Protein 3CRM (pdb70)

InterPro domains:
  IPR018022 IPP transferase [MF_00185] (7-314)
  IPR018022 IPP transferase [TIGR00174] (7-303)
  IPR027417 P-loop containing nucleoside triphosphate hydrolase [G3DSA:3.40.50.300] (6-318)
  IPR027417 P-loop containing nucleoside triphosphate hydrolase [SSF52540] (8-152)
  IPR039657 Dimethylallyltransferase [PTHR11088] (6-296)

B-factor: mean 34.77, std 8.48, range [19.34, 69.59]

Radius of gyration: 17.9 Å; Cα contacts (8 Å, |Δi|>4): 355; chains: 1; bounding box: 36×49×42 Å

Sequence (236 aa):
SLPPAIFLMGPTAAGKTDLAMALADALPCELISVDSALIYRGMDIGTAKPSRELLARYPHRLIDIRDPAESYSAAEFRADALAAMAKATARGRIPLLVGGTMLYYKALLEGLPYTVAQLAIAPEQRQVLHARIAQRFRQMLEQGFIAEVEALHARSDLHAGLPSIRAVGYRQVWDYLDGKLSYAEMTERGIIATRQLAKRQFTWLRSWSHLHWMDSLAGDNLPRALRYLKTVSILA

Structure (mmCIF, N/CA/C/O backbone):
data_3CRM
#
_entry.id   3CRM
#
_cell.length_a   76.083
_cell.length_b   76.083
_cell.length_c   58.302
_cell.angle_alpha   90.000
_cell.angle_beta   90.000
_cell.angle_gamma   90.000
#
_symmetry.space_group_name_H-M   'P 41'
#
loop_
_entity.id
_entity.type
_entity.pdbx_description
1 polymer 'tRNA delta(2)-isopentenylpyrophosphate transferase'
2 water water
#
loop_
_atom_site.group_PDB
_atom_site.id
_atom_site.type_symbol
_atom_site.label_atom_id
_atom_site.label_alt_id
_atom_site.label_comp_id
_atom_site.label_asym_id
_atom_site.label_entity_id
_atom_site.label_seq_id
_atom_site.pdbx_PDB_ins_code
_atom_site.Cartn_x
_atom_site.Cartn_y
_atom_site.Cartn_z
_atom_site.occupancy
_atom_site.B_iso_or_equiv
_atom_site.auth_seq_id
_atom_site.auth_comp_id
_atom_site.auth_asym_id
_atom_site.auth_atom_id
_atom_site.pdbx_PDB_model_num
ATOM 1 N N . SER A 1 3 ? 70.379 43.737 42.262 1.00 47.29 3 SER A N 1
ATOM 2 C CA . SER A 1 3 ? 69.088 43.306 41.648 1.00 48.00 3 SER A CA 1
ATOM 3 C C . SER A 1 3 ? 69.374 42.560 40.350 1.00 46.65 3 SER A C 1
ATOM 4 O O . SER A 1 3 ? 70.037 43.087 39.455 1.00 49.66 3 SER A O 1
ATOM 7 N N . LEU A 1 4 ? 68.882 41.330 40.253 1.00 43.13 4 LEU A N 1
ATOM 8 C CA . LEU A 1 4 ? 69.107 40.525 39.059 1.00 39.64 4 LEU A CA 1
ATOM 9 C C . LEU A 1 4 ? 67.977 40.701 38.056 1.00 36.26 4 LEU A C 1
ATOM 10 O O . LEU A 1 4 ? 66.803 40.719 38.426 1.00 35.54 4 LEU A O 1
ATOM 15 N N . PRO A 1 5 ? 68.321 40.846 36.767 1.00 33.66 5 PRO A N 1
ATOM 16 C CA . PRO A 1 5 ? 67.293 41.018 35.738 1.00 31.59 5 PRO A CA 1
ATOM 17 C C . PRO A 1 5 ? 66.358 39.804 35.676 1.00 29.87 5 PRO A C 1
ATOM 18 O O . PRO A 1 5 ? 66.743 38.690 36.048 1.00 27.25 5 PRO A O 1
ATOM 22 N N . PRO A 1 6 ? 65.115 40.011 35.208 1.00 28.98 6 PRO A N 1
ATOM 23 C CA . PRO A 1 6 ? 64.100 38.958 35.098 1.00 29.52 6 PRO A CA 1
ATOM 24 C C . PRO A 1 6 ? 64.295 37.934 33.982 1.00 28.66 6 PRO A C 1
ATOM 25 O O . PRO A 1 6 ? 64.915 38.210 32.958 1.00 29.18 6 PRO A O 1
ATOM 29 N N . ALA A 1 7 ? 63.742 36.750 34.205 1.00 28.31 7 ALA A N 1
ATOM 30 C CA . ALA A 1 7 ? 63.794 35.654 33.246 1.00 28.76 7 ALA A CA 1
ATOM 31 C C . ALA A 1 7 ? 62.662 34.690 33.586 1.00 29.44 7 ALA A C 1
ATOM 32 O O . ALA A 1 7 ? 62.307 34.524 34.753 1.00 31.07 7 ALA A O 1
ATOM 34 N N . ILE A 1 8 ? 62.090 34.065 32.565 1.00 28.85 8 ILE A N 1
ATOM 35 C CA . ILE A 1 8 ? 61.003 33.117 32.762 1.00 28.13 8 ILE A CA 1
ATOM 36 C C . ILE A 1 8 ? 61.351 31.778 32.116 1.00 29.78 8 ILE A C 1
ATOM 37 O O . ILE A 1 8 ? 61.855 31.744 30.995 1.00 28.17 8 ILE A O 1
ATOM 42 N N . PHE A 1 9 ? 61.105 30.688 32.842 1.00 29.06 9 PHE A N 1
ATOM 43 C CA . PHE A 1 9 ? 61.318 29.334 32.330 1.00 29.63 9 PHE A CA 1
ATOM 44 C C . PHE A 1 9 ? 59.908 28.781 32.142 1.00 29.58 9 PHE A C 1
ATOM 45 O O . PHE A 1 9 ? 59.089 28.865 33.057 1.00 28.70 9 PHE A O 1
ATOM 53 N N . LEU A 1 10 ? 59.617 28.237 30.965 1.00 28.55 10 LEU A N 1
ATOM 54 C CA . LEU A 1 10 ? 58.305 27.659 30.695 1.00 28.48 10 LEU A CA 1
ATOM 55 C C . LEU A 1 10 ? 58.571 26.239 30.209 1.00 30.01 10 LEU A C 1
ATOM 56 O O . LEU A 1 10 ? 58.832 26.015 29.025 1.00 28.89 10 LEU A O 1
ATOM 61 N N . MET A 1 11 ? 58.511 25.281 31.129 1.00 28.64 11 MET A N 1
ATOM 62 C CA . MET A 1 11 ? 58.777 23.893 30.785 1.00 30.24 11 MET A CA 1
ATOM 63 C C . MET A 1 11 ? 57.562 22.987 30.901 1.00 29.96 11 MET A C 1
ATOM 64 O O . MET A 1 11 ? 56.503 23.384 31.389 1.00 29.61 11 MET A O 1
ATOM 69 N N . GLY A 1 12 ? 57.730 21.757 30.443 1.00 29.72 12 GLY A N 1
ATOM 70 C CA . GLY A 1 12 ? 56.644 20.808 30.495 1.00 29.28 12 GLY A CA 1
ATOM 71 C C . GLY A 1 12 ? 56.916 19.651 29.565 1.00 28.68 12 GLY A C 1
ATOM 72 O O . GLY A 1 12 ? 57.828 19.711 28.734 1.00 27.63 12 GLY A O 1
ATOM 73 N N . PRO A 1 13 ? 56.139 1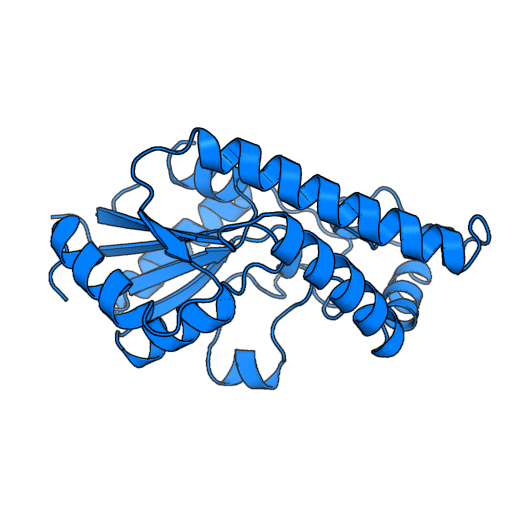8.572 29.682 1.00 28.62 13 PRO A N 1
ATOM 74 C CA . PRO A 1 13 ? 56.344 17.413 28.818 1.00 28.37 13 PRO A CA 1
ATOM 75 C C . PRO A 1 13 ? 55.931 17.693 27.382 1.00 28.80 13 PRO A C 1
ATOM 76 O O . PRO A 1 13 ? 55.237 18.677 27.096 1.00 26.59 13 PRO A O 1
ATOM 80 N N . THR A 1 14 ? 56.367 16.818 26.483 1.00 29.11 14 THR A N 1
ATOM 81 C CA . THR A 1 14 ? 56.044 16.952 25.073 1.00 29.91 14 THR A CA 1
ATOM 82 C C . THR A 1 14 ? 54.528 16.914 24.876 1.00 28.45 14 THR A C 1
ATOM 83 O O . THR A 1 14 ? 53.830 16.107 25.495 1.00 28.57 14 THR A O 1
A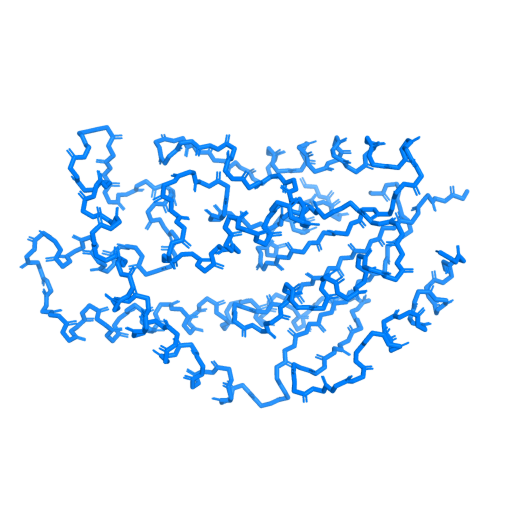TOM 87 N N . ALA A 1 15 ? 54.032 17.823 24.037 1.00 27.96 15 ALA A N 1
ATOM 88 C CA . ALA A 1 15 ? 52.611 17.936 23.705 1.00 28.07 15 ALA A CA 1
ATOM 89 C C . ALA A 1 15 ? 51.755 18.635 24.761 1.00 29.38 15 ALA A C 1
ATOM 90 O 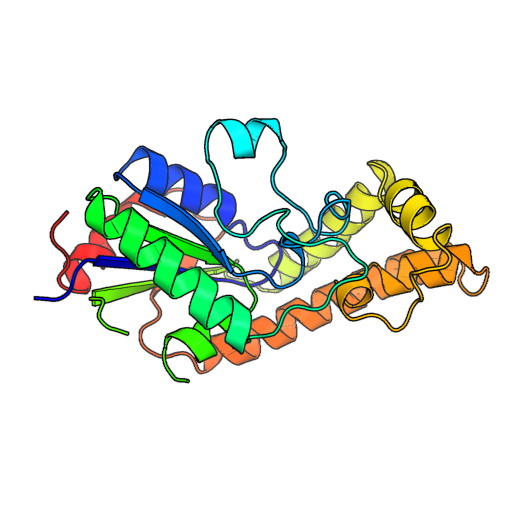O . ALA A 1 15 ? 50.532 18.670 24.641 1.00 28.48 15 ALA A O 1
ATOM 92 N N . ALA A 1 16 ? 52.390 19.214 25.777 1.00 28.66 16 ALA A N 1
ATOM 93 C CA . ALA A 1 16 ? 51.657 19.902 26.842 1.00 30.68 16 ALA A CA 1
ATOM 94 C C . ALA A 1 16 ? 51.041 21.244 26.424 1.00 31.75 16 ALA A C 1
ATOM 95 O O . ALA A 1 16 ? 50.189 21.786 27.133 1.00 31.41 16 ALA A O 1
ATOM 97 N N . GLY A 1 17 ? 51.478 21.784 25.290 1.00 29.45 17 GLY A N 1
ATOM 98 C CA . GLY A 1 17 ? 50.944 23.057 24.827 1.00 33.58 17 GLY A CA 1
ATOM 99 C C . GLY A 1 17 ? 51.714 24.260 25.352 1.00 33.51 17 GLY A C 1
ATOM 100 O O . GLY A 1 17 ? 51.131 25.305 25.642 1.00 34.71 17 GLY A O 1
ATOM 101 N N . LYS A 1 18 ? 53.029 24.112 25.469 1.00 34.22 18 LYS A N 1
ATOM 102 C CA . LYS A 1 18 ? 53.891 25.181 25.968 1.00 35.99 18 LYS A CA 1
ATOM 103 C C . LYS A 1 18 ? 53.940 26.417 25.068 1.00 36.51 18 LYS A C 1
ATOM 104 O O . LYS A 1 18 ? 53.938 27.547 25.555 1.00 34.23 18 LYS A O 1
ATOM 110 N N . THR A 1 19 ? 53.989 26.201 23.757 1.00 38.11 19 THR A N 1
ATOM 111 C CA . THR A 1 19 ? 54.071 27.305 22.803 1.00 38.73 19 THR A CA 1
ATOM 112 C C . THR A 1 19 ? 52.867 28.245 22.848 1.00 39.79 19 THR A C 1
ATOM 113 O O . THR A 1 19 ? 52.999 29.447 22.604 1.00 39.44 19 THR A O 1
ATOM 117 N N . ASP A 1 20 ? 51.696 27.702 23.163 1.00 39.28 20 ASP A N 1
ATOM 118 C CA . ASP A 1 20 ? 50.484 28.510 23.243 1.00 40.06 20 ASP A CA 1
ATOM 119 C C . ASP A 1 20 ? 50.582 29.524 24.380 1.00 37.97 20 ASP A C 1
ATOM 120 O O . ASP A 1 20 ? 50.218 30.688 24.218 1.00 36.28 20 ASP A O 1
ATOM 125 N N . LEU A 1 21 ? 51.076 29.082 25.531 1.00 35.41 21 LEU A N 1
ATOM 126 C CA . LEU A 1 21 ? 51.215 29.978 26.672 1.00 34.57 21 LEU A CA 1
ATOM 127 C C . LEU A 1 21 ? 52.355 30.966 26.437 1.00 32.37 21 LEU A C 1
ATOM 128 O O . LEU A 1 21 ? 52.296 32.113 26.878 1.00 31.39 21 LEU A O 1
ATOM 133 N N . ALA A 1 22 ? 53.391 30.514 25.738 1.00 32.29 22 ALA A N 1
ATOM 134 C CA . ALA A 1 22 ? 54.537 31.362 25.436 1.00 31.45 22 ALA A CA 1
ATOM 135 C C . ALA A 1 22 ? 54.087 32.552 24.581 1.00 32.02 22 ALA A C 1
ATOM 136 O O . ALA A 1 22 ? 54.519 33.687 24.788 1.00 29.95 22 ALA A O 1
ATOM 138 N N . MET A 1 23 ? 53.209 32.286 23.622 1.00 32.41 23 MET A N 1
ATOM 139 C CA . MET A 1 23 ? 52.703 33.340 22.753 1.00 34.66 23 MET A CA 1
ATOM 140 C C . MET A 1 23 ? 51.871 34.343 23.542 1.00 35.47 23 MET A C 1
ATOM 141 O O . MET A 1 23 ? 51.990 35.553 23.343 1.00 35.25 23 MET A O 1
ATOM 146 N N . ALA A 1 24 ? 51.033 33.837 24.442 1.00 35.79 24 ALA A N 1
ATOM 147 C CA . ALA A 1 24 ? 50.196 34.698 25.265 1.00 35.84 24 ALA A CA 1
ATOM 148 C C . ALA A 1 24 ? 51.083 35.618 26.100 1.00 36.16 24 ALA A C 1
ATOM 149 O O . ALA A 1 24 ? 50.812 36.817 26.231 1.00 35.98 24 ALA A O 1
ATOM 151 N N . LEU A 1 25 ? 52.147 35.054 26.666 1.00 34.37 25 LEU A N 1
ATOM 152 C CA . LEU A 1 25 ? 53.073 35.833 27.477 1.00 33.55 25 LEU A CA 1
ATOM 153 C C . LEU A 1 25 ? 53.798 36.875 26.624 1.00 33.45 25 LEU A C 1
ATOM 154 O O . LEU A 1 25 ? 53.961 38.024 27.037 1.00 33.02 25 LEU A O 1
ATOM 159 N N . ALA A 1 26 ? 54.212 36.471 25.427 1.00 33.65 26 ALA A N 1
ATOM 160 C CA . ALA A 1 26 ? 54.922 37.365 24.524 1.00 35.15 26 ALA A CA 1
ATOM 161 C C . ALA A 1 26 ? 54.053 38.547 24.097 1.00 36.72 26 ALA A C 1
ATOM 162 O O . ALA A 1 26 ? 54.568 39.627 23.814 1.00 36.99 26 ALA A O 1
ATOM 164 N N . ASP A 1 27 ? 52.741 38.341 24.047 1.00 38.51 27 ASP A N 1
ATOM 165 C CA . ASP A 1 27 ? 51.822 39.407 23.660 1.00 39.81 27 ASP A CA 1
ATOM 166 C C . ASP A 1 27 ? 51.479 40.302 24.848 1.00 39.83 27 ASP A C 1
ATOM 167 O O . ASP A 1 27 ? 50.956 41.402 24.670 1.00 40.18 27 ASP A O 1
ATOM 172 N N . ALA A 1 28 ? 51.777 39.834 26.057 1.00 38.14 28 ALA A N 1
ATOM 173 C CA . ALA A 1 28 ? 51.478 40.601 27.263 1.00 37.83 28 ALA A CA 1
ATOM 174 C C . ALA A 1 28 ? 52.689 41.357 27.810 1.00 38.16 28 ALA A C 1
ATOM 175 O O . ALA A 1 28 ? 52.545 42.425 28.405 1.00 36.39 28 ALA A O 1
ATOM 177 N N . LEU A 1 29 ? 53.879 40.800 27.610 1.00 37.18 29 LEU A N 1
ATOM 178 C CA . LEU A 1 29 ? 55.112 41.418 28.088 1.00 37.05 29 LEU A CA 1
ATOM 179 C C . LEU A 1 29 ? 56.175 41.392 26.996 1.00 36.14 29 LEU A C 1
ATOM 180 O O . LEU A 1 29 ? 56.117 40.569 26.080 1.00 34.74 29 LEU A O 1
ATOM 185 N N . PRO A 1 30 ? 57.155 42.306 27.070 1.00 35.01 30 PRO A N 1
ATOM 186 C CA . PRO A 1 30 ? 58.214 42.332 26.056 1.00 34.36 30 PRO A CA 1
ATOM 187 C C . PRO A 1 30 ? 59.141 41.151 26.318 1.00 34.13 30 PRO A C 1
ATOM 188 O O . PRO A 1 30 ? 60.021 41.220 27.172 1.00 32.99 30 PRO A O 1
ATOM 192 N N . CYS A 1 31 ? 58.931 40.066 25.584 1.00 33.69 31 CYS A N 1
ATOM 193 C CA . CYS A 1 31 ? 59.734 38.867 25.769 1.00 35.13 31 CYS A CA 1
ATOM 194 C C . CYS A 1 31 ? 60.635 38.525 24.598 1.00 33.46 31 CYS A C 1
ATOM 195 O O . CYS A 1 31 ? 60.491 39.051 23.496 1.00 34.35 31 CYS A O 1
ATOM 198 N N . GLU A 1 32 ? 61.578 37.635 24.871 1.00 32.54 32 GLU A N 1
ATOM 199 C CA . GLU A 1 32 ? 62.511 37.142 23.876 1.00 32.46 32 GLU A CA 1
ATOM 200 C C . GLU A 1 32 ? 62.417 35.633 24.030 1.00 30.69 32 GLU A C 1
ATOM 201 O O . GLU A 1 32 ? 62.938 35.081 24.995 1.00 28.76 32 GLU A O 1
ATOM 207 N N . LEU A 1 33 ? 61.740 34.979 23.091 1.00 28.93 33 LEU A N 1
ATOM 208 C CA . LEU A 1 33 ? 61.560 33.534 23.131 1.00 29.08 33 LEU A CA 1
ATOM 209 C C . LEU A 1 33 ? 62.850 32.791 22.822 1.00 28.08 33 LEU A C 1
ATOM 210 O O . LEU A 1 33 ? 63.503 33.046 21.805 1.00 25.95 33 LEU A O 1
ATOM 215 N N . ILE A 1 34 ? 63.210 31.876 23.717 1.00 27.17 34 ILE A N 1
ATOM 216 C CA . ILE A 1 34 ? 64.413 31.069 23.573 1.00 25.92 34 ILE A CA 1
ATOM 217 C C . ILE A 1 34 ? 64.012 29.607 23.726 1.00 26.59 34 ILE A C 1
ATOM 218 O O . ILE A 1 34 ? 63.468 29.205 24.759 1.00 23.81 34 ILE A O 1
ATOM 223 N N . SER A 1 35 ? 64.273 28.813 22.693 1.00 25.94 35 SER A N 1
ATOM 224 C CA . SER A 1 35 ? 63.915 27.401 22.726 1.00 25.05 35 SER A CA 1
ATOM 225 C C . SER A 1 35 ? 64.925 26.571 23.508 1.00 25.58 35 SER A C 1
ATOM 226 O O . SER A 1 35 ? 66.130 26.744 23.362 1.00 27.59 35 SER A O 1
ATOM 229 N N . VAL A 1 36 ? 64.411 25.682 24.353 1.00 24.85 36 VAL A N 1
ATOM 230 C CA . VAL A 1 36 ? 65.235 24.786 25.159 1.00 25.72 36 VAL A CA 1
ATOM 231 C C . VAL A 1 36 ? 64.798 23.389 24.717 1.00 27.52 36 VAL A C 1
ATOM 232 O O . VAL A 1 36 ? 64.017 22.726 25.398 1.00 27.83 36 VAL A O 1
ATOM 236 N N . ASP A 1 37 ? 65.296 22.961 23.557 1.00 27.78 37 ASP A N 1
ATOM 237 C CA . ASP A 1 37 ? 64.927 21.668 22.987 1.00 26.89 37 ASP A CA 1
ATOM 238 C C . ASP A 1 37 ? 66.073 21.107 22.146 1.00 27.77 37 ASP A C 1
ATOM 239 O O . ASP A 1 37 ? 66.502 21.736 21.181 1.00 24.60 37 ASP A O 1
ATOM 244 N N . SER A 1 38 ? 66.552 19.920 22.510 1.00 27.68 38 SER A N 1
ATOM 245 C CA . SER A 1 38 ? 67.663 19.276 21.804 1.00 27.91 38 SER A CA 1
ATOM 246 C C . SER A 1 38 ? 67.324 18.821 20.385 1.00 29.09 38 SER A C 1
ATOM 247 O O . SER A 1 38 ? 68.217 18.453 19.618 1.00 32.43 38 SER A O 1
ATOM 250 N N . ALA A 1 39 ? 66.042 18.842 20.037 1.00 26.97 39 ALA A N 1
ATOM 251 C CA . ALA A 1 39 ? 65.601 18.417 18.707 1.00 27.66 39 ALA A CA 1
ATOM 252 C C . ALA A 1 39 ? 65.279 19.582 17.764 1.00 27.27 39 ALA A C 1
ATOM 253 O O . ALA A 1 39 ? 65.581 19.525 16.571 1.00 24.62 39 ALA A O 1
ATOM 255 N N . LEU A 1 40 ? 64.658 20.631 18.297 1.00 24.49 40 LEU A N 1
ATOM 256 C CA . LEU A 1 40 ? 64.291 21.797 17.489 1.00 23.60 40 LEU A CA 1
ATOM 257 C C . LEU A 1 40 ? 65.477 22.569 16.912 1.00 22.76 40 LEU A C 1
ATOM 258 O O . LEU A 1 40 ? 65.304 23.397 16.015 1.00 22.52 40 LEU A O 1
ATOM 263 N N . ILE A 1 41 ? 66.677 22.313 17.424 1.00 24.12 41 ILE A N 1
ATOM 264 C CA . ILE A 1 41 ? 67.863 22.997 16.912 1.00 25.93 41 ILE A CA 1
ATOM 265 C C . ILE A 1 41 ? 68.177 22.580 15.476 1.00 24.99 41 ILE A C 1
ATOM 266 O O . ILE A 1 41 ? 68.839 23.317 14.746 1.00 24.85 41 ILE A O 1
ATOM 271 N N . TYR A 1 42 ? 67.684 21.410 15.071 1.00 25.56 42 TYR A N 1
ATOM 272 C CA . TYR A 1 42 ? 67.975 20.872 13.741 1.00 25.38 42 TYR A CA 1
ATOM 273 C C . TYR A 1 42 ? 67.123 21.297 12.556 1.00 26.10 42 TYR A C 1
ATOM 274 O O . TYR A 1 42 ? 65.907 21.111 12.544 1.00 24.73 42 TYR A O 1
ATOM 283 N N . ARG A 1 43 ? 67.786 21.842 11.544 1.00 25.92 43 ARG A N 1
ATOM 284 C CA . ARG A 1 43 ? 67.110 22.253 10.323 1.00 27.32 43 ARG A CA 1
ATOM 285 C C . ARG A 1 43 ? 66.710 20.965 9.605 1.00 27.55 43 ARG A C 1
ATOM 286 O O . ARG A 1 43 ? 67.404 19.951 9.709 1.00 26.55 43 ARG A O 1
ATOM 294 N N . GLY A 1 44 ? 65.588 21.000 8.892 1.00 27.07 44 GLY A N 1
ATOM 295 C CA . GLY A 1 44 ? 65.122 19.820 8.184 1.00 28.66 44 GLY A CA 1
ATOM 296 C C . GLY A 1 44 ? 64.350 18.829 9.047 1.00 29.89 44 GLY A C 1
ATOM 297 O O . GLY A 1 44 ? 63.901 17.794 8.557 1.00 30.10 44 GLY A O 1
ATOM 298 N N . MET A 1 45 ? 64.209 19.126 10.335 1.00 27.85 45 MET A N 1
ATOM 299 C CA . MET A 1 45 ? 63.471 18.246 11.240 1.00 26.36 45 MET A CA 1
ATOM 300 C C . MET A 1 45 ? 62.400 19.120 11.872 1.00 26.46 45 MET A C 1
ATOM 301 O O . MET A 1 45 ? 62.563 19.629 12.987 1.00 27.45 45 MET A O 1
ATOM 306 N N . ASP A 1 46 ? 61.298 19.286 11.144 1.00 26.46 46 ASP A N 1
ATOM 307 C CA . ASP A 1 46 ? 60.209 20.160 11.582 1.00 27.29 46 ASP A CA 1
ATOM 308 C C . ASP A 1 46 ? 58.890 19.471 11.943 1.00 26.56 46 ASP A C 1
ATOM 309 O O . ASP A 1 46 ? 58.249 19.825 12.939 1.00 26.19 46 ASP A O 1
ATOM 314 N N . ILE A 1 47 ? 58.476 18.518 11.115 1.00 25.18 47 ILE A N 1
ATOM 315 C CA . ILE A 1 47 ? 57.221 17.798 11.322 1.00 24.61 47 ILE A CA 1
ATOM 316 C C . ILE A 1 47 ? 57.289 16.814 12.494 1.00 25.61 47 ILE A C 1
ATOM 317 O O . ILE A 1 47 ? 56.458 16.857 13.402 1.00 24.42 47 ILE A O 1
ATOM 322 N N . GLY A 1 48 ? 58.285 15.935 12.465 1.00 23.94 48 GLY A N 1
ATOM 323 C CA . GLY A 1 48 ? 58.433 14.948 13.524 1.00 25.40 48 GLY A CA 1
ATOM 324 C C . GLY A 1 48 ? 58.795 15.508 14.890 1.00 24.26 48 GLY A C 1
ATOM 325 O O . GLY A 1 48 ? 58.671 14.815 15.901 1.00 23.46 48 GLY A O 1
ATOM 326 N N . THR A 1 49 ? 59.247 16.754 14.927 1.00 24.13 49 THR A N 1
ATOM 327 C CA . THR A 1 49 ? 59.626 17.401 16.180 1.00 25.01 49 THR A CA 1
ATOM 328 C C . THR A 1 49 ? 58.552 18.361 16.684 1.00 25.85 49 THR A C 1
ATOM 329 O O . THR A 1 49 ? 58.738 19.019 17.707 1.00 25.77 49 THR A O 1
ATOM 333 N N . ALA A 1 50 ? 57.440 18.450 15.960 1.00 25.46 50 ALA A N 1
ATOM 334 C CA . ALA A 1 50 ? 56.352 19.361 16.324 1.00 27.53 50 ALA A CA 1
ATOM 335 C C . ALA A 1 50 ? 56.863 20.802 16.413 1.00 28.41 50 ALA A C 1
ATOM 336 O O . ALA A 1 50 ? 56.439 21.580 17.270 1.00 27.60 50 ALA A O 1
ATOM 338 N N . LYS A 1 51 ? 57.778 21.156 15.517 1.00 27.07 51 LYS A N 1
ATOM 339 C CA . LYS A 1 51 ? 58.338 22.500 15.498 1.00 26.92 51 LYS A CA 1
ATOM 340 C C . LYS A 1 51 ? 57.261 23.514 15.111 1.00 28.10 51 LYS A C 1
ATOM 341 O O . LYS A 1 51 ? 56.421 23.241 14.258 1.00 27.23 51 LYS A O 1
ATOM 347 N N . PRO A 1 52 ? 57.252 24.686 15.759 1.00 29.08 52 PRO A N 1
ATOM 348 C CA . PRO A 1 52 ? 56.237 25.684 15.408 1.00 31.38 52 PRO A CA 1
ATOM 349 C C . PRO A 1 52 ? 56.321 25.993 13.915 1.00 32.13 52 PRO A C 1
ATOM 350 O O . PRO A 1 52 ? 57.406 25.952 13.329 1.00 31.92 52 PRO A O 1
ATOM 354 N N . SER A 1 53 ? 55.183 26.297 13.301 1.00 32.42 53 SER A N 1
ATOM 355 C CA . SER A 1 53 ? 55.156 26.596 11.874 1.00 35.15 53 SER A CA 1
ATOM 356 C C . SER A 1 53 ? 56.017 27.805 11.534 1.00 34.99 53 SER A C 1
ATOM 357 O O . SER A 1 53 ? 56.297 28.645 12.388 1.00 33.47 53 SER A O 1
ATOM 360 N N . ARG A 1 54 ? 56.429 27.884 10.275 1.00 37.29 54 ARG A N 1
ATOM 361 C CA . ARG A 1 54 ? 57.251 28.987 9.804 1.00 39.82 54 ARG A CA 1
ATOM 362 C C . ARG A 1 54 ? 56.497 30.313 9.959 1.00 39.51 54 ARG A C 1
ATOM 363 O O . ARG A 1 54 ? 57.096 31.348 10.243 1.00 37.08 54 ARG A O 1
ATOM 371 N N . GLU A 1 55 ? 55.179 30.277 9.784 1.00 41.15 55 GLU A N 1
ATOM 372 C CA . GLU A 1 55 ? 54.365 31.482 9.929 1.00 44.11 55 GLU A CA 1
ATOM 373 C C . GLU A 1 55 ? 54.342 31.920 11.391 1.00 43.12 55 GLU A C 1
ATOM 374 O O . GLU A 1 55 ? 54.393 33.111 11.699 1.00 42.22 55 GLU A O 1
ATOM 380 N N . LEU A 1 56 ? 54.272 30.945 12.289 1.00 41.04 56 LEU A N 1
ATOM 381 C CA . LEU A 1 56 ? 54.241 31.229 13.716 1.00 40.54 56 LEU A CA 1
ATOM 382 C C . LEU A 1 56 ? 55.592 31.787 14.160 1.00 39.23 56 LEU A C 1
ATOM 383 O O . LEU A 1 56 ? 55.655 32.761 14.912 1.00 38.83 56 LEU A O 1
ATOM 388 N N . LEU A 1 57 ? 56.672 31.170 13.687 1.00 37.68 57 LEU A N 1
ATOM 389 C CA . LEU A 1 57 ? 58.015 31.618 14.041 1.00 37.49 57 LEU A CA 1
ATOM 390 C C . LEU A 1 57 ? 58.279 33.037 13.545 1.00 38.40 57 LEU A C 1
ATOM 391 O O . LEU A 1 57 ? 59.051 33.781 14.149 1.00 36.77 57 LEU A O 1
ATOM 396 N N . ALA A 1 58 ? 57.633 33.402 12.444 1.00 39.05 58 ALA A N 1
ATOM 397 C CA . ALA A 1 58 ? 57.788 34.735 11.870 1.00 41.38 58 ALA A CA 1
ATOM 398 C C . ALA A 1 58 ? 57.245 35.802 12.818 1.00 41.32 58 ALA A C 1
ATOM 399 O O . ALA A 1 58 ? 57.853 36.857 12.989 1.00 42.80 58 ALA A O 1
ATOM 401 N N . ARG A 1 59 ? 56.100 35.524 13.435 1.00 41.43 59 ARG A N 1
ATOM 402 C CA . ARG A 1 59 ? 55.487 36.470 14.361 1.00 41.51 59 ARG A CA 1
ATOM 403 C C . ARG A 1 59 ? 55.973 36.311 15.804 1.00 41.05 59 ARG A C 1
ATOM 404 O O . ARG A 1 59 ? 55.853 37.234 16.610 1.00 40.31 59 ARG A O 1
ATOM 412 N N . TYR A 1 60 ? 56.517 35.138 16.123 1.00 38.43 60 TYR A N 1
ATOM 413 C CA . TYR A 1 60 ? 57.043 34.849 17.455 1.00 37.09 60 TYR A CA 1
ATOM 414 C C . TYR A 1 60 ? 58.407 34.173 17.292 1.00 35.78 60 TYR A C 1
ATOM 415 O O . TYR A 1 60 ? 58.529 32.953 17.435 1.00 35.40 60 TYR A O 1
ATOM 424 N N . PRO A 1 61 ? 59.449 34.960 16.980 1.00 35.11 61 PRO A N 1
ATOM 425 C CA . PRO A 1 61 ? 60.808 34.445 16.790 1.00 34.91 61 PRO A CA 1
ATOM 426 C C . PRO A 1 61 ? 61.339 33.701 18.010 1.00 33.70 61 PRO A C 1
ATOM 427 O O . PRO A 1 61 ? 61.195 34.160 19.142 1.00 33.16 61 PRO A O 1
ATOM 431 N N . HIS A 1 62 ? 61.947 32.545 17.763 1.00 32.28 62 HIS A N 1
ATOM 432 C CA . HIS A 1 62 ? 62.521 31.719 18.821 1.00 32.06 62 HIS A CA 1
ATOM 433 C C . HIS A 1 62 ? 64.020 31.582 18.608 1.00 32.13 62 HIS A C 1
ATOM 434 O O . HIS A 1 62 ? 64.462 31.203 17.524 1.00 33.46 62 HIS A O 1
ATOM 441 N N . ARG A 1 63 ? 64.806 31.886 19.633 1.00 29.15 63 ARG A N 1
ATOM 442 C CA . ARG A 1 63 ? 66.245 31.710 19.521 1.00 28.29 63 ARG A CA 1
ATOM 443 C C . ARG A 1 63 ? 66.530 30.212 19.684 1.00 27.18 63 ARG A C 1
ATOM 444 O O . ARG A 1 63 ? 65.777 29.498 20.350 1.00 26.02 63 ARG A O 1
ATOM 452 N N . LEU A 1 64 ? 67.612 29.751 19.063 1.00 26.24 64 LEU A N 1
ATOM 453 C CA . LEU A 1 64 ? 68.054 28.358 19.139 1.00 27.47 64 LEU A CA 1
ATOM 454 C C . LEU A 1 64 ? 67.202 27.316 18.415 1.00 28.10 64 LEU A C 1
ATOM 455 O O . LEU A 1 64 ? 67.148 26.153 18.817 1.00 26.61 64 LEU A O 1
ATOM 460 N N . ILE A 1 65 ? 66.523 27.739 17.357 1.00 27.20 65 ILE A N 1
ATOM 461 C CA . ILE A 1 65 ? 65.753 26.816 16.539 1.00 26.19 65 ILE A CA 1
ATOM 462 C C . ILE A 1 65 ? 66.373 26.931 15.149 1.00 28.00 65 ILE A C 1
ATOM 463 O O . ILE A 1 65 ? 66.685 28.037 14.697 1.00 26.15 65 ILE A O 1
ATOM 468 N N . ASP A 1 66 ? 66.570 25.789 14.493 1.00 2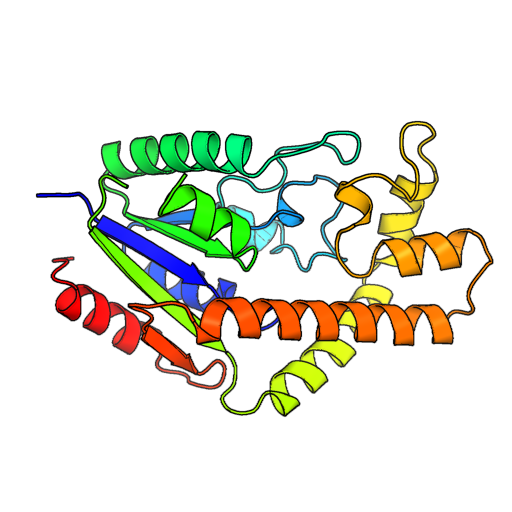6.93 66 ASP A N 1
ATOM 469 C CA . ASP A 1 66 ? 67.164 25.739 13.154 1.00 28.36 66 ASP A CA 1
ATOM 470 C C . ASP A 1 66 ? 68.580 26.316 13.121 1.00 29.03 66 ASP A C 1
ATOM 471 O O . ASP A 1 66 ? 68.940 27.040 12.190 1.00 29.49 66 ASP A O 1
ATOM 476 N N . ILE A 1 67 ? 69.386 25.986 14.125 1.00 26.05 67 ILE A N 1
ATOM 477 C CA . ILE A 1 67 ? 70.751 26.495 14.203 1.00 27.34 67 ILE A CA 1
ATOM 478 C C . ILE A 1 67 ? 71.828 25.459 13.876 1.00 26.63 67 ILE A C 1
ATOM 479 O O . ILE A 1 67 ? 73.016 25.781 13.851 1.00 26.17 67 ILE A O 1
ATOM 484 N N . ARG A 1 68 ? 71.414 24.222 13.620 1.00 25.29 68 ARG A N 1
ATOM 485 C CA . ARG A 1 68 ? 72.360 23.151 13.321 1.00 25.92 68 ARG A CA 1
ATOM 486 C C . ARG A 1 68 ? 71.848 22.245 12.216 1.00 25.57 68 ARG A C 1
ATOM 487 O O . ARG A 1 68 ? 70.642 22.119 12.014 1.00 22.02 68 ARG A O 1
ATOM 495 N N . ASP A 1 69 ? 72.776 21.623 11.495 1.00 26.47 69 ASP A N 1
ATOM 496 C CA . ASP A 1 69 ? 72.419 20.675 10.444 1.00 27.31 69 ASP A CA 1
ATOM 497 C C . ASP A 1 69 ? 72.353 19.330 11.168 1.00 24.72 69 ASP A C 1
ATOM 498 O O . ASP A 1 69 ? 73.073 19.116 12.150 1.00 26.39 69 ASP A O 1
ATOM 503 N N . PRO A 1 70 ? 71.503 18.402 10.699 1.00 24.44 70 PRO A N 1
ATOM 504 C CA . PRO A 1 70 ? 71.395 17.092 11.356 1.00 25.31 70 PRO A CA 1
ATOM 505 C C . PRO A 1 70 ? 72.694 16.293 11.475 1.00 26.89 70 PRO A C 1
ATOM 506 O O . PRO A 1 70 ? 72.760 15.336 12.243 1.00 25.62 70 PRO A O 1
ATOM 510 N N . ALA A 1 71 ? 73.721 16.670 10.715 1.00 28.07 71 ALA A N 1
ATOM 511 C CA . ALA A 1 71 ? 74.996 15.954 10.788 1.00 30.03 71 ALA A CA 1
ATOM 512 C C . ALA A 1 71 ? 75.857 16.478 11.930 1.00 33.01 71 ALA A C 1
ATOM 513 O O . ALA A 1 71 ? 76.927 15.939 12.200 1.00 33.61 71 ALA A O 1
ATOM 515 N N . GLU A 1 72 ? 75.387 17.526 12.600 1.00 33.46 72 GLU A N 1
ATOM 516 C CA . GLU A 1 72 ? 76.133 18.127 13.702 1.00 36.06 72 GLU A CA 1
ATOM 517 C C . GLU A 1 72 ? 75.611 17.716 15.070 1.00 37.47 72 GLU A C 1
ATOM 518 O O . GLU A 1 72 ? 74.461 17.311 15.213 1.00 39.23 72 GLU A O 1
ATOM 524 N N . SER A 1 73 ? 76.471 17.822 16.076 1.00 37.77 73 SER A N 1
ATOM 525 C CA . SER A 1 73 ? 76.088 17.483 17.436 1.00 40.34 73 SER A CA 1
ATOM 526 C C . SER A 1 73 ? 75.910 18.785 18.223 1.00 38.41 73 SER A C 1
ATOM 527 O O . SER A 1 73 ? 76.382 19.835 17.795 1.00 38.92 73 SER A O 1
ATOM 530 N N . TYR A 1 74 ? 75.234 18.710 19.366 1.00 37.97 74 TYR A N 1
ATOM 531 C CA . TYR A 1 74 ? 74.992 19.886 20.198 1.00 38.50 74 TYR A CA 1
ATOM 532 C C . TYR A 1 74 ? 74.954 19.457 21.662 1.00 38.88 74 TYR A C 1
ATOM 533 O O . TYR A 1 74 ? 74.048 18.737 22.078 1.00 42.36 74 TYR A O 1
ATOM 542 N N . SER A 1 75 ? 75.925 19.909 22.445 1.00 39.26 75 SER A N 1
ATOM 543 C CA . SER A 1 75 ? 75.992 19.536 23.855 1.00 37.57 75 SER A CA 1
ATOM 544 C C . SER A 1 75 ? 75.237 20.479 24.777 1.00 37.51 75 SER A C 1
ATOM 545 O O . SER A 1 75 ? 74.895 21.600 24.396 1.00 36.05 75 SER A O 1
ATOM 548 N N . ALA A 1 76 ? 74.982 20.010 25.996 1.00 35.65 76 ALA A N 1
ATOM 549 C CA . ALA A 1 76 ? 74.302 20.813 27.001 1.00 34.85 76 ALA A CA 1
ATOM 550 C C . ALA A 1 76 ? 75.224 21.985 27.343 1.00 35.92 76 ALA A C 1
ATOM 551 O O . ALA A 1 76 ? 74.768 23.049 27.775 1.00 34.38 76 ALA A O 1
ATOM 553 N N . ALA A 1 77 ? 76.526 21.780 27.146 1.00 33.13 77 ALA A N 1
ATOM 554 C CA . ALA A 1 77 ? 77.509 22.825 27.414 1.00 33.97 77 ALA A CA 1
ATOM 555 C C . ALA A 1 77 ? 77.365 23.921 26.362 1.00 33.53 77 ALA A C 1
ATOM 556 O O . ALA A 1 77 ? 77.479 25.109 26.669 1.00 31.81 77 ALA A O 1
ATOM 558 N N . GLU A 1 78 ? 77.109 23.519 25.118 1.00 33.54 78 GLU A N 1
ATOM 559 C CA . GLU A 1 78 ? 76.937 24.482 24.035 1.00 33.33 78 GLU A CA 1
ATOM 560 C C . GLU A 1 78 ? 75.626 25.234 24.225 1.00 31.45 78 GLU A C 1
ATOM 561 O O . GLU A 1 78 ? 75.558 26.434 23.983 1.00 29.54 78 GLU A O 1
ATOM 567 N N . PHE A 1 79 ? 74.581 24.520 24.638 1.00 30.06 79 PHE A N 1
ATOM 568 C CA . PHE A 1 79 ? 73.291 25.161 24.873 1.00 29.62 79 PHE A CA 1
ATOM 569 C C . PHE A 1 79 ? 73.482 26.220 25.948 1.00 29.96 79 PHE A C 1
ATOM 570 O O . PHE A 1 79 ? 73.017 27.350 25.820 1.00 27.84 79 PHE A O 1
ATOM 578 N N . ARG A 1 80 ? 74.153 25.817 27.020 1.00 29.37 80 ARG A N 1
ATOM 579 C CA . ARG A 1 80 ? 74.438 26.690 28.151 1.00 32.20 80 ARG A CA 1
ATOM 580 C C . ARG A 1 80 ? 75.045 28.008 27.679 1.00 31.56 80 ARG A C 1
ATOM 581 O O . ARG A 1 80 ? 74.575 29.091 28.043 1.00 31.35 80 ARG A O 1
ATOM 589 N N . ALA A 1 81 ? 76.090 27.913 26.863 1.00 30.15 81 ALA A N 1
ATOM 590 C CA . ALA A 1 81 ? 76.760 29.096 26.348 1.00 32.14 81 ALA A CA 1
ATOM 591 C C . ALA A 1 81 ? 75.837 29.904 25.445 1.00 30.44 81 ALA A C 1
ATOM 592 O O . ALA A 1 81 ? 75.733 31.122 25.585 1.00 32.05 81 ALA A O 1
ATOM 594 N N . ASP A 1 82 ? 75.169 29.222 24.520 1.00 30.96 82 ASP A N 1
ATOM 595 C CA . ASP A 1 82 ? 74.261 29.878 23.586 1.00 31.11 82 ASP A CA 1
ATOM 596 C C . ASP A 1 82 ? 73.095 30.550 24.296 1.00 29.41 82 ASP A C 1
ATOM 597 O O . ASP A 1 82 ? 72.677 31.648 23.923 1.00 29.53 82 ASP A O 1
ATOM 602 N N . ALA A 1 83 ? 72.564 29.884 25.314 1.00 27.54 83 ALA A N 1
ATOM 603 C CA . ALA A 1 83 ? 71.438 30.430 26.060 1.00 28.03 83 ALA A CA 1
ATOM 604 C C . ALA A 1 83 ? 71.846 31.669 26.860 1.00 27.34 83 ALA A C 1
ATOM 605 O O . ALA A 1 83 ? 71.130 32.671 26.871 1.00 27.92 83 ALA A O 1
ATOM 607 N N . LEU A 1 84 ? 72.991 31.606 27.530 1.00 29.09 84 LEU A N 1
ATOM 608 C CA . LEU A 1 84 ? 73.449 32.746 28.317 1.00 29.99 84 LEU A CA 1
ATOM 609 C C . LEU A 1 84 ? 73.661 33.968 27.435 1.00 30.23 84 LEU A C 1
ATOM 610 O O . LEU A 1 84 ? 73.340 35.091 27.829 1.00 30.39 84 LEU A O 1
ATOM 615 N N . ALA A 1 85 ? 74.194 33.743 26.238 1.00 30.45 85 ALA A N 1
ATOM 616 C CA . ALA A 1 85 ? 74.443 34.826 25.301 1.00 31.21 85 ALA A CA 1
ATOM 617 C C . ALA A 1 85 ? 73.121 35.413 24.818 1.00 29.71 85 ALA A C 1
ATOM 618 O O . ALA A 1 85 ? 72.984 36.630 24.704 1.00 29.56 85 ALA A O 1
ATOM 620 N N . ALA A 1 86 ? 72.152 34.545 24.540 1.00 29.18 86 ALA A N 1
ATOM 621 C CA . ALA A 1 86 ? 70.842 34.982 24.073 1.00 29.26 86 ALA A CA 1
ATOM 622 C C . ALA A 1 86 ? 70.121 35.753 25.171 1.00 28.70 86 ALA A C 1
ATOM 623 O O . ALA A 1 86 ? 69.451 36.750 24.904 1.00 28.72 86 ALA A O 1
ATOM 625 N N . MET A 1 87 ? 70.253 35.283 26.404 1.00 29.11 87 MET A N 1
ATOM 626 C CA . MET A 1 87 ? 69.615 35.945 27.535 1.00 30.90 87 MET A CA 1
ATOM 627 C C . MET A 1 87 ? 70.218 37.332 27.784 1.00 31.51 87 MET A C 1
ATOM 628 O O . MET A 1 87 ? 69.495 38.283 28.087 1.00 28.90 87 MET A O 1
ATOM 633 N N . ALA A 1 88 ? 71.538 37.446 27.646 1.00 31.19 88 ALA A N 1
ATOM 634 C CA . ALA A 1 88 ? 72.215 38.726 27.857 1.00 31.71 88 ALA A CA 1
ATOM 635 C C . ALA A 1 88 ? 71.814 39.736 26.781 1.00 33.89 88 ALA A C 1
ATOM 636 O O . ALA A 1 88 ? 71.562 40.911 27.070 1.00 32.24 88 ALA A O 1
ATOM 638 N N . LYS A 1 89 ? 71.752 39.268 25.540 1.00 33.56 89 LYS A N 1
ATOM 639 C CA . LYS A 1 89 ? 71.379 40.116 24.418 1.00 36.11 89 LYS A CA 1
ATOM 640 C C . LYS A 1 89 ? 69.952 40.631 24.594 1.00 35.84 89 LYS A C 1
ATOM 641 O O . LYS A 1 89 ? 69.672 41.804 24.343 1.00 36.37 89 LYS A O 1
ATOM 647 N N . ALA A 1 90 ? 69.057 39.750 25.031 1.00 34.58 90 ALA A N 1
ATOM 648 C CA . ALA A 1 90 ? 67.659 40.113 25.245 1.00 32.28 90 ALA A CA 1
ATOM 649 C C . ALA A 1 90 ? 67.543 41.099 26.404 1.00 30.71 90 ALA A C 1
ATOM 650 O O . ALA A 1 90 ? 66.827 42.101 26.315 1.00 30.91 90 ALA A O 1
ATOM 652 N N . THR A 1 91 ? 68.248 40.804 27.489 1.00 29.52 91 THR A N 1
ATOM 653 C CA . THR A 1 91 ? 68.243 41.657 28.671 1.00 30.91 91 THR A CA 1
ATOM 654 C C . THR A 1 91 ? 68.758 43.058 28.346 1.00 30.93 91 THR A C 1
ATOM 655 O O . THR A 1 91 ? 68.199 44.053 28.806 1.00 31.21 91 THR A O 1
ATOM 659 N N . ALA A 1 92 ? 69.820 43.132 27.549 1.00 31.48 92 ALA A N 1
ATOM 660 C CA . ALA A 1 92 ? 70.397 44.417 27.169 1.00 32.57 92 ALA A CA 1
ATOM 661 C C . ALA A 1 92 ? 69.369 45.274 26.437 1.00 32.75 92 ALA A C 1
ATOM 662 O O . ALA A 1 92 ? 69.455 46.505 26.435 1.00 31.93 92 ALA A O 1
ATOM 664 N N . ARG A 1 93 ? 68.394 44.618 25.818 1.00 32.93 93 ARG A N 1
ATOM 665 C CA . ARG A 1 93 ? 67.356 45.322 25.081 1.00 34.19 93 ARG A CA 1
ATOM 666 C C . ARG A 1 93 ? 66.069 45.478 25.891 1.00 3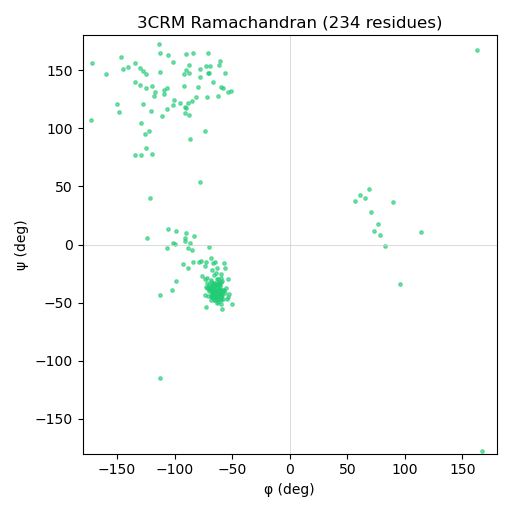2.08 93 ARG A C 1
ATOM 667 O O . ARG A 1 93 ? 65.035 45.858 25.352 1.00 31.92 93 ARG A O 1
ATOM 675 N N . GLY A 1 94 ? 66.139 45.182 27.183 1.00 31.85 94 GLY A N 1
ATOM 676 C CA . GLY A 1 94 ? 64.970 45.314 28.039 1.00 30.03 94 GLY A CA 1
ATOM 677 C C . GLY A 1 94 ? 63.901 44.254 27.836 1.00 29.67 94 GLY A C 1
ATOM 678 O O . GLY A 1 94 ? 62.782 44.381 28.336 1.00 28.30 94 GLY A O 1
ATOM 679 N N . ARG A 1 95 ? 64.233 43.209 27.092 1.00 28.46 95 ARG A N 1
ATOM 680 C CA . ARG A 1 95 ? 63.283 42.133 26.851 1.00 30.50 95 ARG A CA 1
ATOM 681 C C . ARG A 1 95 ? 63.482 41.070 27.921 1.00 28.30 95 ARG A C 1
ATOM 682 O O . ARG A 1 95 ? 64.596 40.862 28.398 1.00 28.57 95 ARG A O 1
ATOM 690 N N . ILE A 1 96 ? 62.398 40.410 28.305 1.00 27.42 96 ILE A N 1
ATOM 691 C CA . ILE A 1 96 ? 62.477 39.362 29.308 1.00 28.45 96 ILE A CA 1
ATOM 692 C C . ILE A 1 96 ? 62.709 38.013 28.627 1.00 27.54 96 ILE A C 1
ATOM 693 O O . ILE A 1 96 ? 61.888 37.565 27.823 1.00 28.24 96 ILE A O 1
ATOM 698 N N . PRO A 1 97 ? 63.841 37.359 28.927 1.00 27.00 97 PRO A N 1
ATOM 699 C CA . PRO A 1 97 ? 64.132 36.055 28.319 1.00 27.81 97 PRO A CA 1
ATOM 700 C C . PRO A 1 97 ? 63.056 35.075 28.757 1.00 27.59 97 PRO A C 1
ATOM 701 O O . PRO A 1 97 ? 62.785 34.942 29.954 1.00 28.00 97 PRO A O 1
ATOM 705 N N . LEU A 1 98 ? 62.438 34.404 27.791 1.00 26.40 98 LEU A N 1
ATOM 706 C CA . LEU A 1 98 ? 61.401 33.421 28.075 1.00 26.86 98 LEU A CA 1
ATOM 707 C C . LEU A 1 98 ? 61.873 32.097 27.468 1.00 27.19 98 LEU A C 1
ATOM 708 O O . LEU A 1 98 ? 61.724 31.869 26.266 1.00 28.35 98 LEU A O 1
ATOM 713 N N . LEU A 1 99 ? 62.451 31.241 28.304 1.00 25.47 99 LEU A N 1
ATOM 714 C CA . LEU A 1 99 ? 62.968 29.950 27.858 1.00 27.49 99 LEU A CA 1
ATOM 715 C C . LEU A 1 99 ? 61.890 28.875 27.884 1.00 27.23 99 LEU A C 1
ATOM 716 O O . LEU A 1 99 ? 61.428 28.456 28.950 1.00 30.62 99 LEU A O 1
ATOM 721 N N . VAL A 1 100 ? 61.495 28.426 26.698 1.00 26.04 100 VAL A N 1
ATOM 722 C CA . VAL A 1 100 ? 60.439 27.433 26.568 1.00 25.18 100 VAL A CA 1
ATOM 723 C C . VAL A 1 100 ? 60.916 26.124 25.932 1.00 26.02 100 VAL A C 1
ATOM 724 O O . VAL A 1 100 ? 61.593 26.116 24.901 1.00 23.37 100 VAL A O 1
ATOM 728 N N . GLY A 1 101 ? 60.579 25.008 26.567 1.00 25.60 101 GLY A N 1
ATOM 729 C CA . GLY A 1 101 ? 60.998 23.728 26.031 1.00 26.91 101 GLY A CA 1
ATOM 730 C C . GLY A 1 101 ? 60.834 22.571 26.995 1.00 27.11 101 GLY A C 1
ATOM 731 O O . GLY A 1 101 ? 60.352 22.743 28.114 1.00 28.03 101 GLY A O 1
ATOM 732 N N . GLY A 1 102 ? 61.246 21.389 26.554 1.00 29.72 102 GLY A N 1
ATOM 733 C CA . GLY A 1 102 ? 61.127 20.205 27.382 1.00 30.33 102 GLY A CA 1
ATOM 734 C C . GLY A 1 102 ? 62.410 19.438 27.640 1.00 30.77 102 GLY A C 1
ATOM 735 O O . GLY A 1 102 ? 62.359 18.361 28.228 1.00 31.35 102 GLY A O 1
ATOM 736 N N . THR A 1 103 ? 63.556 19.957 27.203 1.00 30.90 103 THR A N 1
ATOM 737 C CA . THR A 1 103 ? 64.821 19.264 27.448 1.00 29.55 103 THR A CA 1
ATOM 738 C C . THR A 1 103 ? 65.320 19.718 28.822 1.00 30.96 103 THR A C 1
ATOM 739 O O . THR A 1 103 ? 66.040 20.711 28.943 1.00 28.45 103 THR A O 1
ATOM 743 N N . MET A 1 104 ? 64.920 18.978 29.855 1.00 30.74 104 MET A N 1
ATOM 744 C CA . MET A 1 104 ? 65.264 19.309 31.233 1.00 33.43 104 MET A CA 1
ATOM 745 C C . MET A 1 104 ? 66.755 19.361 31.537 1.00 32.59 104 MET A C 1
ATOM 746 O O . MET A 1 104 ? 67.188 20.139 32.388 1.00 32.43 104 MET A O 1
ATOM 751 N N . LEU A 1 105 ? 67.535 18.535 30.849 1.00 32.61 105 LEU A N 1
ATOM 752 C CA . LEU A 1 105 ? 68.978 18.506 31.045 1.00 33.31 105 LEU A CA 1
ATOM 753 C C . LEU A 1 105 ? 69.560 19.881 30.706 1.00 33.21 105 LEU A C 1
ATOM 754 O O . LEU A 1 105 ? 70.536 20.327 31.319 1.00 31.94 105 LEU A O 1
ATOM 759 N N . TYR A 1 106 ? 68.955 20.547 29.726 1.00 30.40 106 TYR A N 1
ATOM 760 C CA . TYR A 1 106 ? 69.394 21.877 29.326 1.00 31.36 106 TYR A CA 1
ATOM 761 C C . TYR A 1 106 ? 69.084 22.878 30.438 1.00 30.76 106 TYR A C 1
ATOM 762 O O . TYR A 1 106 ? 69.941 23.676 30.819 1.00 33.37 106 TYR A O 1
ATOM 771 N N . TYR A 1 107 ? 67.861 22.843 30.957 1.00 31.19 107 TYR A N 1
ATOM 772 C CA . TYR A 1 107 ? 67.492 23.761 32.031 1.00 32.00 107 TYR A CA 1
ATOM 773 C C . TYR A 1 107 ? 68.437 23.555 33.208 1.00 32.83 107 TYR A C 1
ATOM 774 O O . TYR A 1 107 ? 68.861 24.513 33.860 1.00 32.15 107 TYR A O 1
ATOM 783 N N . LYS A 1 108 ? 68.761 22.295 33.467 1.00 32.67 108 LYS A N 1
ATOM 784 C CA . LYS A 1 108 ? 69.656 21.926 34.558 1.00 36.05 108 LYS A CA 1
ATOM 785 C C . LYS A 1 108 ? 71.021 22.579 34.370 1.00 36.05 108 LYS A C 1
ATOM 786 O O . LYS A 1 108 ? 71.549 23.222 35.284 1.00 36.58 108 LYS A O 1
ATOM 792 N N . ALA A 1 109 ? 71.593 22.407 33.183 1.00 35.71 109 ALA A N 1
ATOM 793 C CA . ALA A 1 109 ? 72.900 22.980 32.879 1.00 36.05 109 ALA A CA 1
ATOM 794 C C . ALA A 1 109 ? 72.911 24.490 33.117 1.00 37.10 109 ALA A C 1
ATOM 795 O O . ALA A 1 109 ? 73.909 25.046 33.581 1.00 35.98 109 ALA A O 1
ATOM 797 N N . LEU A 1 110 ? 71.799 25.146 32.799 1.00 36.72 110 LEU A N 1
ATOM 798 C CA . LEU A 1 110 ? 71.681 26.589 32.985 1.00 39.12 110 LEU A CA 1
ATOM 799 C C . LEU A 1 110 ? 71.602 26.972 34.460 1.00 39.86 110 LEU A C 1
ATOM 800 O O . LEU A 1 110 ? 72.251 27.923 34.894 1.00 40.37 110 LEU A O 1
ATOM 805 N N . LEU A 1 111 ? 70.796 26.239 35.221 1.00 43.43 111 LEU A N 1
ATOM 806 C CA . LEU A 1 111 ? 70.634 26.503 36.648 1.00 47.65 111 LEU A CA 1
ATOM 807 C C . LEU A 1 111 ? 71.887 26.141 37.429 1.00 49.97 111 LEU A C 1
ATOM 808 O O . LEU A 1 111 ? 72.252 26.818 38.390 1.00 50.87 111 LEU A O 1
ATOM 813 N N . GLU A 1 112 ? 72.540 25.065 37.009 1.00 52.91 112 GLU A N 1
ATOM 814 C CA . GLU A 1 112 ? 73.751 24.595 37.662 1.00 55.36 112 GLU A CA 1
ATOM 815 C C . GLU A 1 112 ? 74.961 24.755 36.744 1.00 56.78 112 GLU A C 1
ATOM 816 O O . GLU A 1 112 ? 75.344 25.875 36.405 1.00 57.30 112 GLU A O 1
ATOM 822 N N . GLY A 1 113 ? 75.558 23.639 36.335 1.00 58.25 113 GLY A N 1
ATOM 823 C CA . GLY A 1 113 ? 76.720 23.705 35.466 1.00 58.78 113 GLY A CA 1
ATOM 824 C C . GLY A 1 113 ? 76.599 22.833 34.233 1.00 59.32 113 GLY A C 1
ATOM 825 O O . GLY A 1 113 ? 77.449 22.881 33.343 1.00 60.52 113 GLY A O 1
ATOM 826 N N . LEU A 1 199 ? 73.378 31.375 37.661 1.00 41.76 199 LEU A N 1
ATOM 827 C CA . LEU A 1 199 ? 72.479 32.140 36.804 1.00 41.96 199 LEU A CA 1
ATOM 828 C C . LEU A 1 199 ? 72.193 33.524 37.383 1.00 40.69 199 LEU A C 1
ATOM 829 O O . LEU A 1 199 ? 71.463 33.657 38.364 1.00 40.44 199 LEU A O 1
ATOM 834 N N . PRO A 1 200 ? 72.763 34.574 36.772 1.00 40.21 200 PRO A N 1
ATOM 835 C CA . PRO A 1 200 ? 72.568 35.952 37.233 1.00 38.60 200 PRO A CA 1
ATOM 836 C C . PRO A 1 200 ? 71.219 36.536 36.814 1.00 35.88 200 PRO A C 1
ATOM 837 O O . PRO A 1 200 ? 71.157 37.597 36.194 1.00 34.61 200 PRO A O 1
ATOM 841 N N . TYR A 1 201 ? 70.145 35.829 37.152 1.00 34.79 201 TYR A N 1
ATOM 842 C CA . TYR A 1 201 ? 68.793 36.271 36.822 1.00 32.58 201 TYR A CA 1
ATOM 843 C C . TYR A 1 201 ? 67.809 35.887 37.910 1.00 32.28 201 TYR A C 1
ATOM 844 O O . TYR A 1 201 ? 68.010 34.900 38.614 1.00 32.35 201 TYR A O 1
ATOM 853 N N . THR A 1 202 ? 66.753 36.682 38.055 1.00 30.82 202 THR A N 1
ATOM 854 C CA . THR A 1 202 ? 65.697 36.359 39.003 1.00 31.04 202 THR A CA 1
ATOM 855 C C . THR A 1 202 ? 64.766 35.551 38.101 1.00 30.42 202 THR A C 1
ATOM 856 O O . THR A 1 202 ? 64.185 36.093 37.164 1.00 29.91 202 THR A O 1
ATOM 860 N N . VAL A 1 203 ? 64.629 34.261 38.368 1.00 30.26 203 VAL A N 1
ATOM 861 C CA . VAL A 1 203 ? 63.816 33.427 37.497 1.00 31.91 203 VAL A CA 1
ATOM 862 C C . VAL A 1 203 ? 62.486 32.916 38.033 1.00 31.24 203 VAL A C 1
ATOM 863 O O . VAL A 1 203 ? 62.396 32.413 39.153 1.00 32.59 203 VAL A O 1
ATOM 867 N N . ALA A 1 204 ? 61.454 33.058 37.209 1.00 31.04 204 ALA A N 1
ATOM 868 C CA . ALA A 1 204 ? 60.124 32.566 37.533 1.00 30.85 204 ALA A CA 1
ATOM 869 C C . ALA A 1 204 ? 60.043 31.281 36.716 1.00 31.94 204 ALA A C 1
ATOM 870 O O . ALA A 1 204 ? 60.181 31.312 35.493 1.00 31.11 204 ALA A O 1
ATOM 872 N N . GLN A 1 205 ? 59.848 30.153 37.386 1.00 30.86 205 GLN A N 1
ATOM 873 C CA . GLN A 1 205 ? 59.781 28.876 36.688 1.00 32.72 205 GLN A CA 1
ATOM 874 C C . GLN A 1 205 ? 58.364 28.323 36.627 1.00 32.08 205 GLN A C 1
ATOM 875 O O . GLN A 1 205 ? 57.753 28.024 37.656 1.00 32.39 205 GLN A O 1
ATOM 881 N N . LEU A 1 206 ? 57.848 28.194 35.408 1.00 30.05 206 LEU A N 1
ATOM 882 C CA . LEU A 1 206 ? 56.501 27.681 35.190 1.00 31.64 206 LEU A CA 1
ATOM 883 C C . LEU A 1 206 ? 56.545 26.329 34.486 1.00 30.86 206 LEU A C 1
ATOM 884 O O . LEU A 1 206 ? 57.446 26.057 33.690 1.00 28.98 206 LEU A O 1
ATOM 889 N N . ALA A 1 207 ? 55.570 25.481 34.793 1.00 30.51 207 ALA A N 1
ATOM 890 C CA . ALA A 1 207 ? 55.465 24.166 34.175 1.00 31.21 207 ALA A CA 1
ATOM 891 C C . ALA A 1 207 ? 54.008 23.970 33.783 1.00 32.89 207 ALA A C 1
ATOM 892 O O . ALA A 1 207 ? 53.098 24.353 34.524 1.00 32.67 207 ALA A O 1
ATOM 894 N N . ILE A 1 208 ? 53.784 23.380 32.616 1.00 31.96 208 ILE A N 1
ATOM 895 C CA . ILE A 1 208 ? 52.429 23.156 32.144 1.00 32.93 208 ILE A CA 1
ATOM 896 C C . ILE A 1 208 ? 52.237 21.713 31.692 1.00 33.05 208 ILE A C 1
ATOM 897 O O . ILE A 1 208 ? 53.103 21.135 31.034 1.00 32.93 208 ILE A O 1
ATOM 902 N N . ALA A 1 209 ? 51.099 21.139 32.066 1.00 32.50 209 ALA A N 1
ATOM 903 C CA . ALA A 1 209 ? 50.761 19.764 31.714 1.00 32.70 209 ALA A CA 1
ATOM 904 C C . ALA A 1 209 ? 49.316 19.497 32.118 1.00 34.14 209 ALA A C 1
ATOM 905 O O . ALA A 1 209 ? 48.775 20.177 32.989 1.00 31.39 209 ALA A O 1
ATOM 907 N N . PRO A 1 210 ? 48.665 18.511 31.479 1.00 35.34 210 PRO A N 1
ATOM 908 C CA . PRO A 1 210 ? 47.273 18.195 31.822 1.00 38.23 210 PRO A CA 1
ATOM 909 C C . PRO A 1 210 ? 47.236 17.560 33.209 1.00 39.56 210 PRO A C 1
ATOM 910 O O . PRO A 1 210 ? 48.169 16.855 33.593 1.00 38.56 210 PRO A O 1
ATOM 914 N N . GLU A 1 211 ? 46.161 17.804 33.950 1.00 41.78 211 GLU A N 1
ATOM 915 C CA . GLU A 1 211 ? 46.012 17.239 35.286 1.00 45.03 211 GLU A CA 1
ATOM 916 C C . GLU A 1 211 ? 46.169 15.718 35.221 1.00 45.95 211 GLU A C 1
ATOM 917 O O . GLU A 1 211 ? 46.890 15.121 36.024 1.00 46.37 211 GLU A O 1
ATOM 923 N N . GLN A 1 212 ? 45.495 15.100 34.256 1.00 45.22 212 GLN A N 1
ATOM 924 C CA . GLN A 1 212 ? 45.558 13.652 34.077 1.00 45.42 212 GLN A CA 1
ATOM 925 C C . GLN A 1 212 ? 46.514 13.297 32.941 1.00 44.42 212 GLN A C 1
ATOM 926 O O . GLN A 1 212 ? 46.354 13.771 31.816 1.00 42.84 212 GLN A O 1
ATOM 932 N N . ARG A 1 213 ? 47.502 12.457 33.233 1.00 43.70 213 ARG A N 1
ATOM 933 C CA . ARG A 1 213 ? 48.470 12.055 32.219 1.00 45.05 213 ARG A CA 1
ATOM 934 C C . ARG A 1 213 ? 47.819 11.283 31.073 1.00 42.69 213 ARG A C 1
ATOM 935 O O . ARG A 1 213 ? 48.375 11.199 29.979 1.00 40.12 213 ARG A O 1
ATOM 943 N N . GLN A 1 214 ? 46.637 10.726 31.323 1.00 41.25 214 GLN A N 1
ATOM 944 C CA . GLN A 1 214 ? 45.916 9.973 30.296 1.00 39.77 214 GLN A CA 1
ATOM 945 C C . GLN A 1 214 ? 45.562 10.900 29.134 1.00 36.86 214 GLN A C 1
ATOM 946 O O . GLN A 1 214 ? 45.560 10.489 27.970 1.00 35.45 214 GLN A O 1
ATOM 952 N N . VAL A 1 215 ? 45.255 12.151 29.463 1.00 33.51 215 VAL A N 1
ATOM 953 C CA . VAL A 1 215 ? 44.913 13.149 28.459 1.00 31.12 215 VAL A CA 1
ATOM 954 C C . VAL A 1 215 ? 46.128 13.434 27.581 1.00 29.80 215 VAL A C 1
ATOM 955 O O . VAL A 1 215 ? 45.999 13.616 26.376 1.00 27.76 215 VAL A O 1
ATOM 959 N N . LEU A 1 216 ? 47.307 13.481 28.194 1.00 28.00 216 LEU A N 1
ATOM 960 C CA . LEU A 1 216 ? 48.530 13.741 27.442 1.00 29.36 216 LEU A CA 1
ATOM 961 C C . LEU A 1 216 ? 48.827 12.580 26.492 1.00 27.81 216 LEU A C 1
ATOM 962 O O . LEU A 1 216 ? 49.175 12.791 25.329 1.00 26.73 216 LEU A O 1
ATOM 967 N N . HIS A 1 217 ? 48.676 11.356 26.989 1.00 28.55 217 HIS A N 1
ATOM 968 C CA . HIS A 1 217 ? 48.934 10.163 26.186 1.00 28.45 217 HIS A CA 1
ATOM 969 C C . HIS A 1 217 ? 48.026 10.059 24.964 1.00 28.71 217 HIS A C 1
ATOM 970 O O . HIS A 1 217 ? 48.460 9.634 23.890 1.00 27.73 217 HIS A O 1
ATOM 977 N N . ALA A 1 218 ? 46.766 10.444 25.127 1.00 27.08 218 ALA A N 1
ATOM 978 C CA . ALA A 1 218 ? 45.825 10.397 24.018 1.00 25.93 218 ALA A CA 1
ATOM 979 C C . ALA A 1 218 ? 46.274 11.379 22.929 1.00 26.29 218 ALA A C 1
ATOM 980 O O . ALA A 1 218 ? 46.268 11.049 21.745 1.00 27.84 218 ALA A O 1
ATOM 982 N N . ARG A 1 219 ? 46.666 12.581 23.340 1.00 25.08 219 ARG A N 1
ATOM 983 C CA . ARG A 1 219 ? 47.126 13.604 22.402 1.00 26.51 219 ARG A CA 1
ATOM 984 C C . ARG A 1 219 ? 48.429 13.183 21.711 1.00 25.08 219 ARG A C 1
ATOM 985 O O . ARG A 1 219 ? 48.626 13.434 20.522 1.00 26.96 219 ARG A O 1
ATOM 993 N N . ILE A 1 220 ? 49.318 12.538 22.453 1.00 24.03 220 ILE A N 1
ATOM 994 C CA . ILE A 1 220 ? 50.582 12.096 21.874 1.00 23.62 220 ILE A CA 1
ATOM 995 C C . ILE A 1 220 ? 50.370 11.103 20.734 1.00 22.89 220 ILE A C 1
ATOM 996 O O . ILE A 1 220 ? 51.022 11.193 19.696 1.00 22.81 220 ILE A O 1
ATOM 1001 N N . ALA A 1 221 ? 49.449 10.165 20.926 1.00 24.20 221 ALA A N 1
ATOM 1002 C CA . ALA A 1 221 ? 49.160 9.156 19.905 1.00 26.29 221 ALA A CA 1
ATOM 1003 C C . ALA A 1 221 ? 48.549 9.802 18.660 1.00 26.25 221 ALA A C 1
ATOM 1004 O O . ALA A 1 221 ? 48.964 9.529 17.525 1.00 26.05 221 ALA A O 1
ATOM 1006 N N . GLN A 1 222 ? 47.552 10.649 18.883 1.00 25.31 222 GLN A N 1
ATOM 1007 C CA . GLN A 1 222 ? 46.874 11.329 17.786 1.00 25.57 222 GLN A CA 1
ATOM 1008 C C . GLN A 1 222 ? 47.832 12.251 17.044 1.00 25.45 222 GLN A C 1
ATOM 1009 O O . GLN A 1 222 ? 47.842 12.278 15.810 1.00 26.05 222 GLN A O 1
ATOM 1015 N N . ARG A 1 223 ? 48.647 12.994 17.790 1.00 25.27 223 ARG A N 1
ATOM 1016 C CA . ARG A 1 223 ? 49.600 13.914 17.175 1.00 25.82 223 ARG A CA 1
ATOM 1017 C C . ARG A 1 223 ? 50.612 13.172 16.307 1.00 26.76 223 ARG A C 1
ATOM 1018 O O . ARG A 1 223 ? 50.955 13.629 15.216 1.00 26.46 223 ARG A O 1
ATOM 1026 N N . PHE A 1 224 ? 51.084 12.024 16.786 1.00 26.49 224 PHE A N 1
ATOM 1027 C CA . PHE A 1 224 ? 52.049 11.245 16.029 1.00 26.18 224 PHE A CA 1
ATOM 1028 C C . PHE A 1 224 ? 51.418 10.759 14.730 1.00 26.12 224 PHE A C 1
ATOM 1029 O O . PHE A 1 224 ? 52.015 10.864 13.667 1.00 23.57 224 PHE A O 1
ATOM 1037 N N . ARG A 1 225 ? 50.201 10.239 14.816 1.00 25.94 225 ARG A N 1
ATOM 1038 C CA . ARG A 1 225 ? 49.525 9.746 13.621 1.00 28.94 225 ARG A CA 1
ATOM 1039 C C . ARG A 1 225 ? 49.326 10.861 12.596 1.00 28.81 225 ARG A C 1
ATOM 1040 O O . ARG A 1 225 ? 49.435 10.629 11.389 1.00 27.77 225 ARG A O 1
ATOM 1048 N N . GLN A 1 226 ? 49.063 12.071 13.083 1.00 29.32 226 GLN A N 1
ATOM 1049 C CA . GLN A 1 226 ? 48.867 13.229 12.219 1.00 29.42 226 GLN A CA 1
ATOM 1050 C C . GLN A 1 226 ? 50.197 13.637 11.568 1.00 29.94 226 GLN A C 1
ATOM 1051 O O . GLN A 1 226 ? 50.218 14.088 10.425 1.00 28.26 226 GLN A O 1
ATOM 1057 N N . MET A 1 227 ? 51.303 13.489 12.299 1.00 27.50 227 MET A N 1
ATOM 1058 C CA . MET A 1 227 ? 52.621 13.819 11.749 1.00 26.13 227 MET A CA 1
ATOM 1059 C C . MET A 1 227 ? 52.851 12.973 10.501 1.00 25.77 227 MET A C 1
ATOM 1060 O O . MET A 1 227 ? 53.345 13.461 9.485 1.00 24.94 227 MET A O 1
ATOM 1065 N N . LEU A 1 228 ? 52.496 11.696 10.589 1.00 25.76 228 LEU A N 1
ATOM 1066 C CA . LEU A 1 228 ? 52.659 10.788 9.459 1.00 30.70 228 LEU A CA 1
ATOM 1067 C C . LEU A 1 228 ? 51.821 11.246 8.271 1.00 33.22 228 LEU A C 1
ATOM 1068 O O . LEU A 1 228 ? 52.215 11.075 7.122 1.00 35.35 228 LEU A O 1
ATOM 1073 N N . GLU A 1 229 ? 50.665 11.832 8.553 1.00 35.24 229 GLU A N 1
ATOM 1074 C CA . GLU A 1 229 ? 49.791 12.317 7.495 1.00 37.04 229 GLU A CA 1
ATOM 1075 C C . GLU A 1 229 ? 50.297 13.620 6.893 1.00 35.49 229 GLU A C 1
ATOM 1076 O O . GLU A 1 229 ? 50.032 13.905 5.731 1.00 36.16 229 GLU A O 1
ATOM 1082 N N . GLN A 1 230 ? 51.033 14.404 7.675 1.00 34.92 230 GLN A N 1
ATOM 1083 C CA . GLN A 1 230 ? 51.539 15.680 7.192 1.00 34.65 230 GLN A CA 1
ATOM 1084 C C . GLN A 1 230 ? 52.922 15.663 6.537 1.00 33.75 230 GLN A C 1
ATOM 1085 O O . GLN A 1 230 ? 53.453 16.717 6.205 1.00 35.68 230 GLN A O 1
ATOM 1091 N N . GLY A 1 231 ? 53.507 14.484 6.354 1.00 31.41 231 GLY A N 1
ATOM 1092 C CA . GLY A 1 231 ? 54.804 14.418 5.694 1.00 31.95 231 GLY A CA 1
ATOM 1093 C C . GLY A 1 231 ? 56.019 13.963 6.486 1.00 30.14 231 GLY A C 1
ATOM 1094 O O . GLY A 1 231 ? 57.146 14.087 6.008 1.00 31.28 231 GLY A O 1
ATOM 1095 N N . PHE A 1 232 ? 55.806 13.438 7.687 1.00 29.99 232 PHE A N 1
ATOM 1096 C CA . PHE A 1 232 ? 56.907 12.966 8.533 1.00 27.50 232 PHE A CA 1
ATOM 1097 C C . PHE A 1 232 ? 57.793 11.964 7.769 1.00 28.54 232 PHE A C 1
ATOM 1098 O O . PHE A 1 232 ? 59.021 12.054 7.802 1.00 28.61 232 PHE A O 1
ATOM 1106 N N . ILE A 1 233 ? 57.177 11.021 7.063 1.00 27.94 233 ILE A N 1
ATOM 1107 C CA . ILE A 1 233 ? 57.946 10.025 6.321 1.00 29.86 233 ILE A CA 1
ATOM 1108 C C . ILE A 1 233 ? 58.848 10.632 5.241 1.00 28.92 233 ILE A C 1
ATOM 1109 O O . ILE A 1 233 ? 60.025 10.271 5.136 1.00 27.52 233 ILE A O 1
ATOM 1114 N N . ALA A 1 234 ? 58.300 11.544 4.440 1.00 27.86 234 ALA A N 1
ATOM 1115 C CA . ALA A 1 234 ? 59.081 12.198 3.393 1.00 29.17 234 ALA A CA 1
ATOM 1116 C C . ALA A 1 234 ? 60.205 13.022 4.026 1.00 28.99 234 ALA A C 1
ATOM 1117 O O . ALA A 1 234 ? 61.294 13.155 3.460 1.00 27.79 234 ALA A O 1
ATOM 1119 N N . GLU A 1 235 ? 59.932 13.583 5.199 1.00 25.98 235 GLU A N 1
ATOM 1120 C CA . GLU A 1 235 ? 60.927 14.378 5.907 1.00 27.19 235 GLU A CA 1
ATOM 1121 C C . GLU A 1 235 ? 62.122 13.494 6.256 1.00 25.45 235 GLU A C 1
ATOM 1122 O O . GLU A 1 235 ? 63.276 13.849 5.998 1.00 26.85 235 GLU A O 1
ATOM 1128 N N . VAL A 1 236 ? 61.844 12.337 6.844 1.00 23.03 236 VAL A N 1
ATOM 1129 C CA . VAL A 1 236 ? 62.906 11.420 7.222 1.00 23.27 236 VAL A CA 1
ATOM 1130 C C . VAL A 1 236 ? 63.569 10.826 5.981 1.00 24.47 236 VAL A C 1
ATOM 1131 O O . VAL A 1 236 ? 64.760 10.526 5.988 1.00 23.68 236 VAL A O 1
ATOM 1135 N N . GLU A 1 237 ? 62.793 10.677 4.913 1.00 25.60 237 GLU A N 1
ATOM 1136 C CA . GLU A 1 237 ? 63.300 10.136 3.656 1.00 27.92 237 GLU A CA 1
ATOM 1137 C C . GLU A 1 237 ? 64.484 10.980 3.154 1.00 26.62 237 GLU A C 1
ATOM 1138 O O . GLU A 1 237 ? 65.468 10.444 2.638 1.00 24.41 237 GLU A O 1
ATOM 1144 N N . ALA A 1 238 ? 64.387 12.297 3.312 1.00 26.01 238 ALA A N 1
ATOM 1145 C CA . ALA A 1 238 ? 65.458 13.196 2.879 1.00 27.50 238 ALA A CA 1
ATOM 1146 C C . ALA A 1 238 ? 66.708 12.989 3.737 1.00 27.44 238 ALA A C 1
ATOM 1147 O O . ALA A 1 238 ? 67.830 13.088 3.246 1.00 27.10 238 ALA A O 1
ATOM 1149 N N . LEU A 1 239 ? 66.514 12.707 5.021 1.00 26.01 239 LEU A N 1
ATOM 1150 C CA . LEU A 1 239 ? 67.646 12.475 5.919 1.00 25.53 239 LEU A CA 1
ATOM 1151 C C . LEU A 1 239 ? 68.270 11.118 5.629 1.00 26.56 239 LEU A C 1
ATOM 1152 O O . LEU A 1 239 ? 69.493 10.978 5.581 1.00 26.76 239 LEU A O 1
ATOM 1157 N N . HIS A 1 240 ? 67.406 10.126 5.439 1.00 26.23 240 HIS A N 1
ATOM 1158 C CA . HIS A 1 240 ? 67.802 8.742 5.161 1.00 27.64 240 HIS A CA 1
ATOM 1159 C C . HIS A 1 240 ? 68.658 8.646 3.898 1.00 28.79 240 HIS A C 1
ATOM 1160 O O . HIS A 1 240 ? 69.535 7.784 3.791 1.00 27.28 240 HIS A O 1
ATOM 1167 N N . ALA A 1 241 ? 68.404 9.546 2.953 1.00 27.91 241 ALA A N 1
ATOM 1168 C CA . ALA A 1 241 ? 69.123 9.565 1.683 1.00 29.25 241 ALA A CA 1
ATOM 1169 C C . ALA A 1 241 ? 70.532 10.155 1.758 1.00 28.23 241 ALA A C 1
ATOM 1170 O O . ALA A 1 241 ? 71.325 9.992 0.827 1.00 29.29 241 ALA A O 1
ATOM 1172 N N . ARG A 1 242 ? 70.846 10.834 2.856 1.00 27.58 242 ARG A N 1
ATOM 1173 C CA . ARG A 1 242 ? 72.160 11.455 3.017 1.00 27.14 242 ARG A CA 1
ATOM 1174 C C . ARG A 1 242 ? 73.232 10.469 3.481 1.00 27.67 242 ARG A C 1
ATOM 1175 O O . ARG A 1 242 ? 73.068 9.774 4.484 1.00 24.96 242 ARG A O 1
ATOM 1183 N N . SER A 1 243 ? 74.339 10.406 2.749 1.00 27.60 243 SER A N 1
ATOM 1184 C CA . SER A 1 243 ? 75.405 9.483 3.114 1.00 29.91 243 SER A CA 1
ATOM 1185 C C . SER A 1 243 ? 76.159 9.974 4.342 1.00 29.08 243 SER A C 1
ATOM 1186 O O . SER A 1 243 ? 76.853 9.198 5.000 1.00 30.98 243 SER A O 1
ATOM 1189 N N . ASP A 1 244 ? 76.026 11.260 4.656 1.00 26.69 244 ASP A N 1
ATOM 1190 C CA . ASP A 1 244 ? 76.704 11.804 5.822 1.00 26.75 244 ASP A CA 1
ATOM 1191 C C . ASP A 1 244 ? 75.857 11.705 7.090 1.00 27.40 244 ASP A C 1
ATOM 1192 O O . ASP A 1 244 ? 76.197 12.270 8.122 1.00 27.68 244 ASP A O 1
ATOM 1197 N N . LEU A 1 245 ? 74.752 10.974 7.012 1.00 25.56 245 LEU A N 1
ATOM 1198 C CA . LEU A 1 245 ? 73.902 10.771 8.181 1.00 27.14 245 LEU A CA 1
ATOM 1199 C C . LEU A 1 245 ? 73.673 9.271 8.353 1.00 27.56 245 LEU A C 1
ATOM 1200 O O . LEU A 1 245 ? 73.683 8.523 7.377 1.00 27.18 245 LEU A O 1
ATOM 1205 N N . HIS A 1 246 ? 73.496 8.831 9.594 1.00 28.15 246 HIS A N 1
ATOM 1206 C CA . HIS A 1 246 ? 73.200 7.427 9.861 1.00 27.86 246 HIS A CA 1
ATOM 1207 C C . HIS A 1 246 ? 72.284 7.376 11.078 1.00 27.72 246 HIS A C 1
ATOM 1208 O O . HIS A 1 246 ? 72.192 8.343 11.832 1.00 25.94 246 HIS A O 1
ATOM 1215 N N . ALA A 1 247 ? 71.599 6.251 11.247 1.00 28.73 247 ALA A N 1
ATOM 1216 C CA . ALA A 1 247 ? 70.646 6.065 12.338 1.00 31.67 247 ALA A CA 1
ATOM 1217 C C . ALA A 1 247 ? 71.196 6.282 13.741 1.00 32.14 247 ALA A C 1
ATOM 1218 O O . ALA A 1 247 ? 70.427 6.517 14.673 1.00 33.03 247 ALA A O 1
ATOM 1220 N N . GLY A 1 248 ? 72.516 6.212 13.891 1.00 31.87 248 GLY A N 1
ATOM 1221 C CA . GLY A 1 248 ? 73.114 6.380 15.208 1.00 32.42 248 GLY A CA 1
ATOM 1222 C C . GLY A 1 248 ? 73.457 7.795 15.647 1.00 33.13 248 GLY A C 1
ATOM 1223 O O . GLY A 1 248 ? 73.896 7.999 16.780 1.00 33.04 248 GLY A O 1
ATOM 1224 N N . LEU A 1 249 ? 73.253 8.780 14.779 1.00 30.50 249 LEU A N 1
ATOM 1225 C CA . LEU A 1 249 ? 73.574 10.163 15.130 1.00 31.35 249 LEU A CA 1
ATOM 1226 C C . LEU A 1 249 ? 72.652 10.765 16.190 1.00 31.86 249 LEU A C 1
ATOM 1227 O O . LEU A 1 249 ? 71.501 10.361 16.327 1.00 29.76 249 LEU A O 1
ATOM 1232 N N . PRO A 1 250 ? 73.158 11.750 16.954 1.00 32.78 250 PRO A N 1
ATOM 1233 C CA . PRO A 1 250 ? 72.389 12.424 18.005 1.00 34.24 250 PRO A CA 1
ATOM 1234 C C . PRO A 1 250 ? 71.058 12.972 17.504 1.00 32.89 250 PRO A C 1
ATOM 1235 O O . PRO A 1 250 ? 70.035 12.845 18.173 1.00 35.04 250 PRO A O 1
ATOM 1239 N N . SER A 1 251 ? 71.078 13.576 16.320 1.00 32.78 251 SER A N 1
ATOM 1240 C CA . SER A 1 251 ? 69.875 14.150 15.731 1.00 31.01 251 SER A CA 1
ATOM 1241 C C . SER A 1 251 ? 68.764 13.124 15.514 1.00 30.28 251 SER A C 1
ATOM 1242 O O . SER A 1 251 ? 67.602 13.396 15.812 1.00 29.75 251 SER A O 1
ATOM 1245 N N . ILE A 1 252 ? 69.118 11.948 14.998 1.00 28.25 252 ILE A N 1
ATOM 1246 C CA . ILE A 1 252 ? 68.124 10.911 14.738 1.00 29.41 252 ILE A CA 1
ATOM 1247 C C . ILE A 1 252 ? 67.580 10.332 16.043 1.00 28.86 252 ILE A C 1
ATOM 1248 O O . ILE A 1 252 ? 66.689 9.486 16.043 1.00 28.76 252 ILE A O 1
ATOM 1253 N N . ARG A 1 253 ? 68.118 10.819 17.156 1.00 28.58 253 ARG A N 1
ATOM 1254 C CA . ARG A 1 253 ? 67.686 10.393 18.480 1.00 30.35 253 ARG A CA 1
ATOM 1255 C C . ARG A 1 253 ? 66.378 11.108 18.830 1.00 28.05 253 ARG A C 1
ATOM 1256 O O . ARG A 1 253 ? 65.678 10.712 19.766 1.00 28.20 253 ARG A O 1
ATOM 1264 N N . ALA A 1 254 ? 66.043 12.159 18.076 1.00 26.08 254 ALA A N 1
ATOM 1265 C CA . ALA A 1 254 ? 64.794 12.887 18.318 1.00 25.59 254 ALA A CA 1
ATOM 1266 C C . ALA A 1 254 ? 63.690 11.830 18.289 1.00 25.81 254 ALA A C 1
ATOM 1267 O O . ALA A 1 254 ? 63.632 11.020 17.363 1.00 23.15 254 ALA A O 1
ATOM 1269 N N . VAL A 1 255 ? 62.815 11.829 19.295 1.00 26.19 255 VAL A N 1
ATOM 1270 C CA . VAL A 1 255 ? 61.779 10.802 19.372 1.00 26.88 255 VAL A CA 1
ATOM 1271 C C . VAL A 1 255 ? 60.955 10.597 18.109 1.00 26.13 255 VAL A C 1
ATOM 1272 O O . VAL A 1 255 ? 60.467 11.553 17.500 1.00 26.62 255 VAL A O 1
ATOM 1276 N N . GLY A 1 256 ? 60.816 9.331 17.727 1.00 24.36 256 GLY A N 1
ATOM 1277 C CA . GLY A 1 256 ? 60.051 8.978 16.548 1.00 24.50 256 GLY A CA 1
ATOM 1278 C C . GLY A 1 256 ? 60.883 8.807 15.288 1.00 23.29 256 GLY A C 1
ATOM 1279 O O . GLY A 1 256 ? 60.574 7.959 14.450 1.00 21.42 256 GLY A O 1
ATOM 1280 N N . TYR A 1 257 ? 61.954 9.587 15.156 1.00 24.08 257 TYR A N 1
ATOM 1281 C CA . TYR A 1 257 ? 62.781 9.513 13.952 1.00 21.91 257 TYR A CA 1
ATOM 1282 C C . TYR A 1 257 ? 63.407 8.157 13.649 1.00 22.20 257 TYR A C 1
ATOM 1283 O O . TYR A 1 257 ? 63.386 7.703 12.497 1.00 21.33 257 TYR A O 1
ATOM 1292 N N . ARG A 1 258 ? 63.938 7.492 14.670 1.00 20.87 258 ARG A N 1
ATOM 1293 C CA . ARG A 1 258 ? 64.558 6.188 14.461 1.00 21.94 258 ARG A CA 1
ATOM 1294 C C . ARG A 1 258 ? 63.547 5.142 13.974 1.00 22.24 258 ARG A C 1
ATOM 1295 O O . ARG A 1 258 ? 63.887 4.269 13.167 1.00 20.34 258 ARG A O 1
ATOM 1303 N N . GLN A 1 259 ? 62.306 5.230 14.453 1.00 22.38 259 GLN A N 1
ATOM 1304 C CA . GLN A 1 259 ? 61.269 4.287 14.035 1.00 23.72 259 GLN A CA 1
ATOM 1305 C C . GLN A 1 259 ? 60.953 4.482 12.551 1.00 24.25 259 GLN A C 1
ATOM 1306 O O . GLN A 1 259 ? 60.822 3.511 11.802 1.00 25.02 259 GLN A O 1
ATOM 1312 N N . VAL A 1 260 ? 60.835 5.738 12.128 1.00 24.02 260 VAL A N 1
ATOM 1313 C CA . VAL A 1 260 ? 60.564 6.042 10.724 1.00 26.21 260 VAL A CA 1
ATOM 1314 C C . VAL A 1 260 ? 61.773 5.605 9.888 1.00 25.41 260 VAL A C 1
ATOM 1315 O O . VAL A 1 260 ? 61.626 5.060 8.794 1.00 25.18 260 VAL A O 1
ATOM 1319 N N . TRP A 1 261 ? 62.969 5.828 10.420 1.00 23.88 261 TRP A N 1
ATOM 1320 C CA . TRP A 1 261 ? 64.194 5.448 9.728 1.00 23.82 261 TRP A CA 1
ATOM 1321 C C . TRP A 1 261 ? 64.228 3.927 9.532 1.00 25.33 261 TRP A C 1
ATOM 1322 O O . TRP A 1 261 ? 64.554 3.444 8.447 1.00 26.55 261 TRP A O 1
ATOM 1333 N N . ASP A 1 262 ? 63.881 3.175 10.576 1.00 24.21 262 ASP A N 1
ATOM 1334 C CA . ASP A 1 262 ? 63.864 1.713 10.494 1.00 27.21 26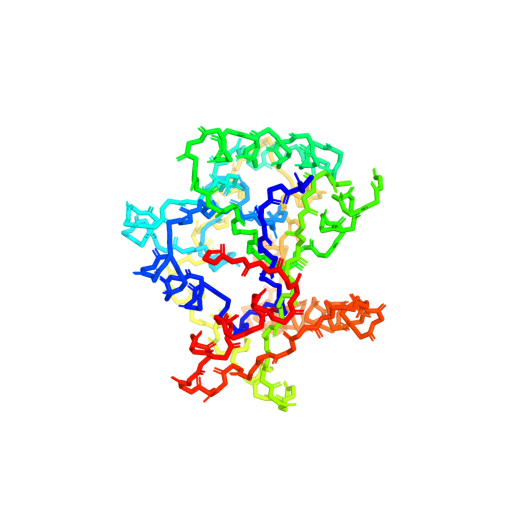2 ASP A CA 1
ATOM 1335 C C . ASP A 1 262 ? 62.801 1.239 9.501 1.00 26.63 262 ASP A C 1
ATOM 1336 O O . ASP A 1 262 ? 62.967 0.209 8.845 1.00 28.73 262 ASP A O 1
ATOM 1341 N N . TYR A 1 263 ? 61.708 1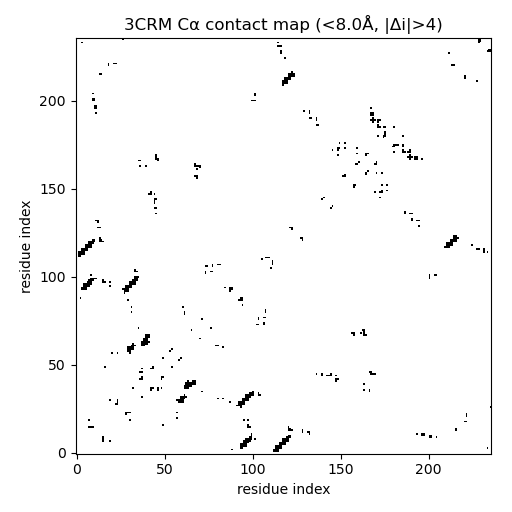.986 9.409 1.00 27.68 263 TYR A N 1
ATOM 1342 C CA . TYR A 1 263 ? 60.640 1.658 8.471 1.00 28.87 263 TYR A CA 1
ATOM 1343 C C . TYR A 1 263 ? 61.205 1.803 7.062 1.00 30.15 263 TYR A C 1
ATOM 1344 O O . TYR A 1 263 ? 60.979 0.952 6.204 1.00 30.34 263 TYR A O 1
ATOM 1353 N N . LEU A 1 264 ? 61.943 2.890 6.835 1.00 30.42 264 LEU A N 1
ATOM 1354 C CA . LEU A 1 264 ? 62.566 3.149 5.537 1.00 32.04 264 LEU A CA 1
ATOM 1355 C C . LEU A 1 264 ? 63.615 2.097 5.185 1.00 33.74 264 LEU A C 1
ATOM 1356 O O . LEU A 1 264 ? 63.921 1.886 4.008 1.00 32.93 264 LEU A O 1
ATOM 1361 N N . ASP A 1 265 ? 64.173 1.441 6.200 1.00 33.60 265 ASP A N 1
ATOM 1362 C CA . ASP A 1 265 ? 65.161 0.393 5.961 1.00 36.25 265 ASP A CA 1
ATOM 1363 C C . ASP A 1 265 ? 64.490 -0.959 5.740 1.00 35.75 265 ASP A C 1
ATOM 1364 O O . ASP A 1 265 ? 65.166 -1.968 5.546 1.00 37.03 265 ASP A O 1
ATOM 1369 N N . GLY A 1 266 ? 63.161 -0.968 5.779 1.00 36.02 266 GLY A N 1
ATOM 1370 C CA . GLY A 1 266 ? 62.409 -2.192 5.569 1.00 36.00 266 GLY A CA 1
ATOM 1371 C C . GLY A 1 266 ? 62.399 -3.144 6.749 1.00 37.35 266 GLY A C 1
ATOM 1372 O O . GLY A 1 266 ? 62.068 -4.322 6.600 1.00 35.64 266 GLY A O 1
ATOM 1373 N N . LYS A 1 267 ? 62.735 -2.643 7.932 1.00 35.51 267 LYS A N 1
ATOM 1374 C CA . LYS A 1 267 ? 62.778 -3.503 9.107 1.00 36.83 267 LYS A CA 1
ATOM 1375 C C . LYS A 1 267 ? 61.486 -3.538 9.910 1.00 36.26 267 LYS A C 1
ATOM 1376 O O . LYS A 1 267 ? 61.269 -4.448 10.709 1.00 36.19 267 LYS A O 1
ATOM 1382 N N . LEU A 1 268 ? 60.622 -2.560 9.676 1.00 34.11 268 LEU A N 1
ATOM 1383 C CA . LEU A 1 268 ? 59.358 -2.452 10.396 1.00 34.29 268 LEU A CA 1
ATOM 1384 C C . LEU A 1 268 ? 58.172 -2.273 9.468 1.00 33.84 268 LEU A C 1
ATOM 1385 O O . LEU A 1 268 ? 58.307 -1.727 8.373 1.00 34.75 268 LEU A O 1
ATOM 1390 N N . SER A 1 269 ? 57.008 -2.726 9.918 1.00 32.93 269 SER A N 1
ATOM 1391 C CA . SER A 1 269 ? 55.780 -2.547 9.156 1.00 33.73 269 SER A CA 1
ATOM 1392 C C . SER A 1 269 ? 55.314 -1.138 9.529 1.00 33.59 269 SER A C 1
ATOM 1393 O O . SER A 1 269 ? 55.795 -0.552 10.512 1.00 30.59 269 SER A O 1
ATOM 1396 N N . TYR A 1 270 ? 54.386 -0.596 8.751 1.00 32.99 270 TYR A N 1
ATOM 1397 C CA . TYR A 1 270 ? 53.856 0.735 9.007 1.00 34.02 270 TYR A CA 1
ATOM 1398 C C . TYR A 1 270 ? 53.231 0.786 10.402 1.00 32.78 270 TYR A C 1
ATOM 1399 O O . TYR A 1 270 ? 53.394 1.765 11.133 1.00 32.45 270 TYR A O 1
ATOM 1408 N N . ALA A 1 271 ? 52.519 -0.279 10.764 1.00 31.20 271 ALA A N 1
ATOM 1409 C CA . ALA A 1 271 ? 51.854 -0.368 12.064 1.00 30.87 271 ALA A CA 1
ATOM 1410 C C . ALA A 1 271 ? 52.838 -0.395 13.236 1.00 29.71 271 ALA A C 1
ATOM 1411 O O . ALA A 1 271 ? 52.614 0.253 14.264 1.00 29.17 271 ALA A O 1
ATOM 1413 N N . GLU A 1 272 ? 53.915 -1.157 13.084 1.00 29.00 272 GLU A N 1
ATOM 1414 C CA . GLU A 1 272 ? 54.930 -1.263 14.133 1.00 30.37 272 GLU A CA 1
ATOM 1415 C C . GLU A 1 272 ? 55.661 0.066 14.293 1.00 29.36 272 GLU A C 1
ATOM 1416 O O . GLU A 1 272 ? 55.965 0.498 15.412 1.00 29.55 272 GLU A O 1
ATOM 1422 N N . MET A 1 273 ? 55.957 0.711 13.173 1.00 28.13 273 MET A N 1
ATOM 1423 C CA . MET A 1 273 ? 56.635 1.994 13.234 1.00 28.30 273 MET A CA 1
ATOM 1424 C C . MET A 1 273 ? 55.750 2.981 13.991 1.00 27.07 273 MET A C 1
ATOM 1425 O O . MET A 1 273 ? 56.223 3.726 14.853 1.00 26.94 273 MET A O 1
ATOM 1430 N N . THR A 1 274 ? 54.457 2.969 13.687 1.00 26.46 274 THR A N 1
ATOM 1431 C CA . THR A 1 274 ? 53.522 3.867 14.353 1.00 26.36 274 THR A CA 1
ATOM 1432 C C . THR A 1 274 ? 53.433 3.601 15.859 1.00 26.76 274 THR A C 1
ATOM 1433 O O . THR A 1 274 ? 53.564 4.524 16.667 1.00 26.42 274 THR A O 1
ATOM 1437 N N . GLU A 1 275 ? 53.224 2.342 16.237 1.00 26.52 275 GLU A N 1
ATOM 1438 C CA . GLU A 1 275 ? 53.110 1.984 17.651 1.00 28.04 275 GLU A CA 1
ATOM 1439 C C . GLU A 1 275 ? 54.361 2.327 18.452 1.00 25.09 275 GLU A C 1
ATOM 1440 O O . GLU A 1 275 ? 54.279 2.902 19.540 1.00 23.52 275 GLU A O 1
ATOM 1446 N N . ARG A 1 276 ? 55.519 1.982 17.906 1.00 23.74 276 ARG A N 1
ATOM 1447 C CA . ARG A 1 276 ? 56.777 2.228 18.587 1.00 23.86 276 ARG A CA 1
ATOM 1448 C C . ARG A 1 276 ? 57.186 3.694 18.641 1.00 23.48 276 ARG A C 1
ATOM 1449 O O . ARG A 1 276 ? 57.874 4.106 19.570 1.00 23.55 276 ARG A O 1
ATOM 1457 N N . GLY A 1 277 ? 56.764 4.484 17.658 1.00 21.98 277 GLY A N 1
ATOM 1458 C CA . GLY A 1 277 ? 57.075 5.902 17.697 1.00 21.70 277 GLY A CA 1
ATOM 1459 C C . GLY A 1 277 ? 56.230 6.540 18.795 1.00 21.79 277 GLY A C 1
ATOM 1460 O O . GLY A 1 277 ? 56.678 7.450 19.503 1.00 21.38 277 GLY A O 1
ATOM 1461 N N . ILE A 1 278 ? 54.995 6.063 18.933 1.00 20.90 278 ILE A N 1
ATOM 1462 C CA . ILE A 1 278 ? 54.092 6.559 19.967 1.00 22.65 278 ILE A CA 1
ATOM 1463 C C . ILE A 1 278 ? 54.648 6.141 21.335 1.00 23.49 278 ILE A C 1
ATOM 1464 O O . ILE A 1 278 ? 54.703 6.948 22.261 1.00 23.08 278 ILE A O 1
ATOM 1469 N N . ILE A 1 279 ? 55.069 4.883 21.455 1.00 24.00 279 ILE A N 1
ATOM 1470 C CA . ILE A 1 279 ? 55.646 4.403 22.713 1.00 23.61 279 ILE A CA 1
ATOM 1471 C C . ILE A 1 279 ? 56.863 5.247 23.096 1.00 23.28 279 ILE A C 1
ATOM 1472 O O . ILE A 1 279 ? 57.012 5.678 24.246 1.00 22.37 279 ILE A O 1
ATOM 1477 N N . ALA A 1 280 ? 57.733 5.481 22.121 1.00 22.12 280 ALA A N 1
ATOM 1478 C CA . ALA A 1 280 ? 58.935 6.271 22.353 1.00 22.83 280 ALA A CA 1
ATOM 1479 C C . ALA A 1 280 ? 58.593 7.671 22.866 1.00 22.29 280 ALA A C 1
ATOM 1480 O O . ALA A 1 280 ? 59.273 8.206 23.744 1.00 19.46 280 ALA A O 1
ATOM 1482 N N . THR A 1 281 ? 57.530 8.261 22.329 1.00 21.69 281 THR A N 1
ATOM 1483 C CA . THR A 1 281 ? 57.120 9.597 22.747 1.00 22.89 281 THR A CA 1
ATOM 1484 C C . THR A 1 281 ? 56.498 9.587 24.150 1.00 24.14 281 THR A C 1
ATOM 1485 O O . THR A 1 281 ? 56.690 10.532 24.919 1.00 24.00 281 THR A O 1
ATOM 1489 N N . ARG A 1 282 ? 55.750 8.536 24.487 1.00 23.83 282 ARG A N 1
ATOM 1490 C CA . ARG A 1 282 ? 55.172 8.447 25.829 1.00 26.96 282 ARG A CA 1
ATOM 1491 C C . ARG A 1 282 ? 56.310 8.279 26.839 1.00 27.51 282 ARG A C 1
ATOM 1492 O O . ARG A 1 282 ? 56.250 8.795 27.958 1.00 25.94 282 ARG A O 1
ATOM 1500 N N . GLN A 1 283 ? 57.343 7.551 26.423 1.00 27.27 283 GLN A N 1
ATOM 1501 C CA . GLN A 1 283 ? 58.519 7.289 27.254 1.00 29.51 283 GLN A CA 1
ATOM 1502 C C . GLN A 1 283 ? 59.236 8.602 27.561 1.00 28.36 283 GLN A C 1
ATOM 1503 O O . GLN A 1 283 ? 59.704 8.828 28.682 1.00 27.46 283 GLN A O 1
ATOM 1509 N N . LEU A 1 284 ? 59.328 9.465 26.553 1.00 25.34 284 LEU A N 1
ATOM 1510 C CA . LEU A 1 284 ? 59.959 10.763 26.730 1.00 26.25 284 LEU A CA 1
ATOM 1511 C C . LEU A 1 284 ? 59.174 11.570 27.765 1.00 25.54 284 LEU A C 1
ATOM 1512 O O . LEU A 1 284 ? 59.756 12.161 28.675 1.00 24.53 284 LEU A O 1
ATOM 1517 N N . ALA A 1 285 ? 57.852 11.591 27.625 1.00 25.22 285 ALA A N 1
ATOM 1518 C CA . ALA A 1 285 ? 57.002 12.335 28.557 1.00 27.83 285 ALA A CA 1
ATOM 1519 C C . ALA A 1 285 ? 57.164 11.796 29.980 1.00 29.54 285 ALA A C 1
ATOM 1520 O O . ALA A 1 285 ? 57.174 12.557 30.951 1.00 28.56 285 ALA A O 1
ATOM 1522 N N . LYS A 1 286 ? 57.297 10.481 30.094 1.00 27.61 286 LYS A N 1
ATOM 1523 C CA . LYS A 1 286 ? 57.470 9.851 31.397 1.00 32.19 286 LYS A CA 1
ATOM 1524 C C . LYS A 1 286 ? 58.780 10.345 32.014 1.00 31.45 286 LYS A C 1
ATOM 1525 O O . LYS A 1 286 ? 58.822 10.702 33.194 1.00 30.24 286 LYS A O 1
ATOM 1531 N N . ARG A 1 287 ? 59.843 10.382 31.209 1.00 29.58 287 ARG A N 1
ATOM 1532 C CA . ARG A 1 287 ? 61.140 10.854 31.685 1.00 31.09 287 ARG A CA 1
ATOM 1533 C C . ARG A 1 287 ? 61.083 12.328 32.064 1.00 31.09 287 ARG A C 1
ATOM 1534 O O . ARG A 1 287 ? 61.709 12.750 33.039 1.00 29.43 287 ARG A O 1
ATOM 1542 N N . GLN A 1 288 ? 60.348 13.112 31.277 1.00 30.01 288 GLN A N 1
ATOM 1543 C CA . GLN A 1 288 ? 60.210 14.538 31.534 1.00 30.82 288 GLN A CA 1
ATOM 1544 C C . GLN A 1 288 ? 59.477 14.766 32.852 1.00 32.59 288 GLN A C 1
ATOM 1545 O O . GLN A 1 288 ? 59.854 15.640 33.637 1.00 32.28 288 GLN A O 1
ATOM 1551 N N . PHE A 1 289 ? 58.436 13.976 33.100 1.00 32.05 289 PHE A N 1
ATOM 1552 C CA . PHE A 1 289 ? 57.696 14.101 34.349 1.00 34.16 289 PHE A CA 1
ATOM 1553 C C . PHE A 1 289 ? 58.605 13.764 35.532 1.00 34.54 289 PHE A C 1
ATOM 1554 O O . PHE A 1 289 ? 58.508 14.384 36.590 1.00 34.55 289 PHE A O 1
ATOM 1562 N N . THR A 1 290 ? 59.493 12.790 35.345 1.00 34.80 290 THR A N 1
ATOM 1563 C CA . THR A 1 290 ? 60.417 12.394 36.406 1.00 37.29 290 THR A CA 1
ATOM 1564 C C . THR A 1 290 ? 61.328 13.558 36.801 1.00 37.57 290 THR A C 1
ATOM 1565 O O . THR A 1 290 ? 61.573 13.786 37.987 1.00 36.47 290 THR A O 1
ATOM 1569 N N . TRP A 1 291 ? 61.832 14.290 35.809 1.00 37.58 291 TRP A N 1
ATOM 1570 C CA . TRP A 1 291 ? 62.692 15.439 36.079 1.00 38.78 291 TRP A CA 1
ATOM 1571 C C . TRP A 1 291 ? 61.910 16.520 36.820 1.00 39.66 291 TRP A C 1
ATOM 1572 O O . TRP A 1 291 ? 62.392 17.096 37.795 1.00 38.48 291 TRP A O 1
ATOM 1583 N N . LEU A 1 292 ? 60.700 16.785 36.339 1.00 39.52 292 LEU A N 1
ATOM 1584 C CA . LEU A 1 292 ? 59.838 17.811 36.908 1.00 42.65 292 LEU A CA 1
ATOM 1585 C C . LEU A 1 292 ? 59.331 17.527 38.320 1.00 45.63 292 LEU A C 1
ATOM 1586 O O . LEU A 1 292 ? 59.202 18.449 39.127 1.00 44.89 292 LEU A O 1
ATOM 1591 N N . ARG A 1 293 ? 59.053 16.261 38.624 1.00 48.17 293 ARG A N 1
ATOM 1592 C CA . ARG A 1 293 ? 58.542 15.902 39.944 1.00 52.16 293 ARG A CA 1
ATOM 1593 C C . ARG A 1 293 ? 59.503 16.278 41.071 1.00 52.45 293 ARG A C 1
ATOM 1594 O O . ARG A 1 293 ? 59.078 16.547 42.195 1.00 53.80 293 ARG A O 1
ATOM 1602 N N . SER A 1 294 ? 60.797 16.297 40.771 1.00 52.47 294 SER A N 1
ATOM 1603 C CA . SER A 1 294 ? 61.802 16.635 41.773 1.00 53.25 294 SER A CA 1
ATOM 1604 C C . SER A 1 294 ? 62.365 18.037 41.563 1.00 52.60 294 SER A C 1
ATOM 1605 O O . SER A 1 294 ? 63.382 18.401 42.154 1.00 52.96 294 SER A O 1
ATOM 1608 N N . TRP A 1 295 ? 61.695 18.818 40.724 1.00 50.87 295 TRP A N 1
ATOM 1609 C CA . TRP A 1 295 ? 62.126 20.179 40.416 1.00 49.42 295 TRP A CA 1
ATOM 1610 C C . TRP A 1 295 ? 61.531 21.162 41.421 1.00 49.20 295 TRP A C 1
ATOM 1611 O O . TRP A 1 295 ? 60.312 21.262 41.561 1.00 49.82 295 TRP A O 1
ATOM 1622 N N . SER A 1 296 ? 62.393 21.892 42.118 1.00 48.81 296 SER A N 1
ATOM 1623 C CA . SER A 1 296 ? 61.928 22.852 43.110 1.00 48.94 296 SER A CA 1
ATOM 1624 C C . SER A 1 296 ? 61.635 24.221 42.503 1.00 47.88 296 SER A C 1
ATOM 1625 O O . SER A 1 296 ? 62.189 24.589 41.464 1.00 46.57 296 SER A O 1
ATOM 1628 N N . HIS A 1 297 ? 60.754 24.964 43.165 1.00 46.99 297 HIS A N 1
ATOM 1629 C CA . HIS A 1 297 ? 60.373 26.304 42.736 1.00 47.69 297 HIS A CA 1
ATOM 1630 C C . HIS A 1 297 ? 59.633 26.305 41.402 1.00 46.34 297 HIS A C 1
ATOM 1631 O O . HIS A 1 297 ? 59.860 27.171 40.555 1.00 46.38 297 HIS A O 1
ATOM 1638 N N . LEU A 1 298 ? 58.752 25.328 41.220 1.00 43.98 298 LEU A N 1
ATOM 1639 C CA . LEU A 1 298 ? 57.963 25.223 40.000 1.00 43.11 298 LEU A CA 1
ATOM 1640 C C . LEU A 1 298 ? 56.519 25.619 40.258 1.00 42.65 298 LEU A C 1
ATOM 1641 O O . LEU A 1 298 ? 55.923 25.200 41.251 1.00 42.83 298 LEU A O 1
ATOM 1646 N N . HIS A 1 299 ? 55.961 26.433 39.370 1.00 40.18 299 HIS A N 1
ATOM 1647 C CA . HIS A 1 299 ? 54.572 26.842 39.497 1.00 38.96 299 HIS A CA 1
ATOM 1648 C C . HIS A 1 299 ? 53.825 26.168 38.347 1.00 38.48 299 HIS A C 1
ATOM 1649 O O . HIS A 1 299 ? 54.019 26.511 37.175 1.00 35.84 299 HIS A O 1
ATOM 1656 N N . TRP A 1 300 ? 52.981 25.198 38.687 1.00 36.41 300 TRP A N 1
ATOM 1657 C CA . TRP A 1 300 ? 52.235 24.450 37.683 1.00 37.12 300 TRP A CA 1
ATOM 1658 C C . TRP A 1 300 ? 51.016 25.128 37.073 1.00 36.61 300 TRP A C 1
ATOM 1659 O O . TRP A 1 300 ? 50.286 25.864 37.739 1.00 36.17 300 TRP A O 1
ATOM 1670 N N . MET A 1 301 ? 50.823 24.852 35.785 1.00 36.87 301 MET A N 1
ATOM 1671 C CA . MET A 1 301 ? 49.722 25.377 34.985 1.00 38.01 301 MET A CA 1
ATOM 1672 C C . MET A 1 301 ? 49.020 24.159 34.386 1.00 37.21 301 MET A C 1
ATOM 1673 O O . MET A 1 301 ? 49.666 23.162 34.070 1.00 35.03 301 MET A O 1
ATOM 1678 N N . ASP A 1 302 ? 47.705 24.245 34.218 1.00 37.62 302 ASP A N 1
ATOM 1679 C CA . ASP A 1 302 ? 46.935 23.147 33.643 1.00 36.63 302 ASP A CA 1
ATOM 1680 C C . ASP A 1 302 ? 46.744 23.375 32.145 1.00 36.19 302 ASP A C 1
ATOM 1681 O O . ASP A 1 302 ? 46.189 24.391 31.732 1.00 36.68 302 ASP A O 1
ATOM 1686 N N . SER A 1 303 ? 47.208 22.423 31.340 1.00 36.03 303 SER A N 1
ATOM 1687 C CA . SER A 1 303 ? 47.103 22.516 29.887 1.00 36.77 303 SER A CA 1
ATOM 1688 C C . SER A 1 303 ? 45.679 22.769 29.393 1.00 37.26 303 SER A C 1
ATOM 1689 O O . SER A 1 303 ? 45.482 23.389 28.349 1.00 38.23 303 SER A O 1
ATOM 1692 N N . LEU A 1 304 ? 44.690 22.298 30.141 1.00 36.09 304 LEU A N 1
ATOM 1693 C CA . LEU A 1 304 ? 43.300 22.465 29.727 1.00 38.44 304 LEU A CA 1
ATOM 1694 C C . LEU A 1 304 ? 42.615 23.728 30.242 1.00 39.01 304 LEU A C 1
ATOM 1695 O O . LEU A 1 304 ? 41.425 23.930 29.996 1.00 37.69 304 LEU A O 1
ATOM 1700 N N . ALA A 1 305 ? 43.355 24.576 30.948 1.00 39.77 305 ALA A N 1
ATOM 1701 C CA . ALA A 1 305 ? 42.784 25.805 31.496 1.00 40.09 305 ALA A CA 1
ATOM 1702 C C . ALA A 1 305 ? 42.839 26.961 30.503 1.00 41.33 305 ALA A C 1
ATOM 1703 O O . ALA A 1 305 ? 43.765 27.061 29.699 1.00 41.10 305 ALA A O 1
ATOM 1705 N N . GLY A 1 306 ? 41.847 27.842 30.571 1.00 42.58 306 GLY A N 1
ATOM 1706 C CA . GLY A 1 306 ? 41.815 28.979 29.667 1.00 44.41 306 GLY A CA 1
ATOM 1707 C C . GLY A 1 306 ? 42.318 30.272 30.289 1.00 44.69 306 GLY A C 1
ATOM 1708 O O . GLY A 1 306 ? 42.348 31.313 29.632 1.00 45.83 306 GLY A O 1
ATOM 1709 N N . ASP A 1 307 ? 42.730 30.218 31.550 1.00 45.31 307 ASP A N 1
ATOM 1710 C CA . ASP A 1 307 ? 43.206 31.420 32.226 1.00 45.91 307 ASP A CA 1
ATOM 1711 C C . ASP A 1 307 ? 44.636 31.315 32.746 1.00 44.46 307 ASP A C 1
ATOM 1712 O O . ASP A 1 307 ? 44.941 31.801 33.838 1.00 44.30 307 ASP A O 1
ATOM 1717 N N . ASN A 1 308 ? 45.518 30.698 31.965 1.00 41.64 308 ASN A N 1
ATOM 1718 C CA . ASN A 1 308 ? 46.903 30.553 32.393 1.00 40.44 308 ASN A CA 1
ATOM 1719 C C . ASN A 1 308 ? 47.698 31.848 32.315 1.00 39.59 308 ASN A C 1
ATOM 1720 O O . ASN A 1 308 ? 48.625 32.055 33.095 1.00 39.65 308 ASN A O 1
ATOM 1725 N N . LEU A 1 309 ? 47.333 32.728 31.387 1.00 40.03 309 LEU A N 1
ATOM 1726 C CA . LEU A 1 309 ? 48.043 33.994 31.245 1.00 40.65 309 LEU A CA 1
ATOM 1727 C C . LEU A 1 309 ? 47.983 34.811 32.542 1.00 41.20 309 LEU A C 1
ATOM 1728 O O . LEU A 1 309 ? 49.019 35.195 33.093 1.00 39.44 309 LEU A O 1
ATOM 1733 N N . PRO A 1 310 ? 46.770 35.081 33.057 1.00 41.52 310 PRO A N 1
ATOM 1734 C CA . PRO A 1 310 ? 46.694 35.860 34.298 1.00 41.54 310 PRO A CA 1
ATOM 1735 C C . PRO A 1 310 ? 47.373 35.168 35.480 1.00 42.27 310 PRO A C 1
ATOM 1736 O O . PRO A 1 310 ? 47.948 35.825 36.346 1.00 41.74 310 PRO A O 1
ATOM 1740 N N . ARG A 1 311 ? 47.317 33.840 35.515 1.00 42.39 311 ARG A N 1
ATOM 1741 C CA . ARG A 1 311 ? 47.950 33.114 36.608 1.00 42.80 311 ARG A CA 1
ATOM 1742 C C . ARG A 1 311 ? 49.472 33.225 36.532 1.00 41.08 311 ARG A C 1
ATOM 1743 O O . ARG A 1 311 ? 50.150 33.328 37.558 1.00 39.98 311 ARG A O 1
ATOM 1751 N N . ALA A 1 312 ? 50.007 33.205 35.315 1.00 39.22 312 ALA A N 1
ATOM 1752 C CA . ALA A 1 312 ? 51.448 33.315 35.125 1.00 38.96 312 ALA A CA 1
ATOM 1753 C C . ALA A 1 312 ? 51.933 34.710 35.525 1.00 37.69 312 ALA A C 1
ATOM 1754 O O . ALA A 1 312 ? 52.961 34.858 36.190 1.00 36.70 312 ALA A O 1
ATOM 1756 N N . LEU A 1 313 ? 51.187 35.732 35.123 1.00 37.41 313 LEU A N 1
ATOM 1757 C CA . LEU A 1 313 ? 51.556 37.105 35.445 1.00 38.68 313 LEU A CA 1
ATOM 1758 C C . LEU A 1 313 ? 51.589 37.337 36.953 1.00 40.15 313 LEU A C 1
ATOM 1759 O O . LEU A 1 313 ? 52.481 38.021 37.461 1.00 38.94 313 LEU A O 1
ATOM 1764 N N . ARG A 1 314 ? 50.625 36.760 37.668 1.00 41.07 314 ARG A N 1
ATOM 1765 C CA . ARG A 1 314 ? 50.569 36.906 39.118 1.00 41.59 314 ARG A CA 1
ATOM 1766 C C . ARG A 1 314 ? 51.756 36.217 39.779 1.00 41.15 314 ARG A C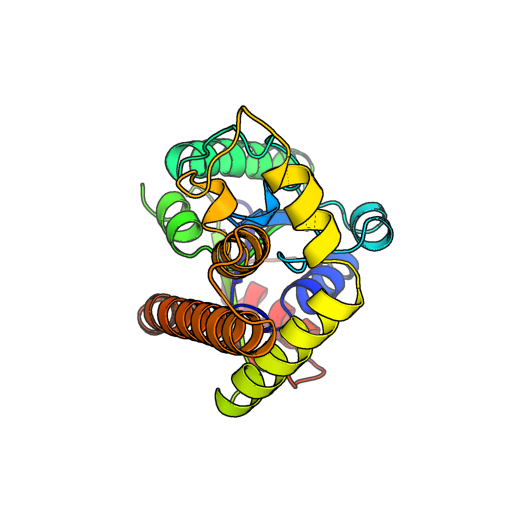 1
ATOM 1767 O O . ARG A 1 314 ? 52.251 36.670 40.814 1.00 40.15 314 ARG A O 1
ATOM 1775 N N . TYR A 1 315 ? 52.212 35.117 39.187 1.00 39.74 315 TYR A N 1
ATOM 1776 C CA . TYR A 1 315 ? 53.338 34.393 39.760 1.00 39.36 315 TYR A CA 1
ATOM 1777 C C . TYR A 1 315 ? 54.618 35.220 39.707 1.00 38.09 315 TYR A C 1
ATOM 1778 O O . TYR A 1 315 ? 55.456 35.127 40.604 1.00 39.15 315 TYR A O 1
ATOM 1787 N N . LEU A 1 316 ? 54.770 36.025 38.659 1.00 37.17 316 LEU A N 1
ATOM 1788 C CA . LEU A 1 316 ? 55.957 36.867 38.525 1.00 37.67 316 LEU A CA 1
ATOM 1789 C C . LEU A 1 316 ? 56.095 37.752 39.755 1.00 37.05 316 LEU A C 1
ATOM 1790 O O . LEU A 1 316 ? 57.196 37.941 40.279 1.00 35.74 316 LEU A O 1
ATOM 1795 N N . LYS A 1 317 ? 54.969 38.291 40.212 1.00 36.74 317 LYS A N 1
ATOM 1796 C CA . LYS A 1 317 ? 54.960 39.148 41.385 1.00 38.13 317 LYS A CA 1
ATOM 1797 C C . LYS A 1 317 ? 55.287 38.314 42.612 1.00 37.83 317 LYS A C 1
ATOM 1798 O O . LYS A 1 317 ? 55.909 38.802 43.554 1.00 37.33 317 LYS A O 1
ATOM 1804 N N . THR A 1 318 ? 54.869 37.052 42.593 1.00 38.22 318 THR A N 1
ATOM 1805 C CA . THR A 1 318 ? 55.138 36.153 43.707 1.00 40.23 318 THR A CA 1
ATOM 1806 C C . THR A 1 318 ? 56.646 35.948 43.841 1.00 40.83 318 THR A C 1
ATOM 1807 O O . THR A 1 318 ? 57.183 35.910 44.949 1.00 41.42 318 THR A O 1
ATOM 1811 N N . VAL A 1 319 ? 57.324 35.830 42.703 1.00 39.96 319 VAL A N 1
ATOM 1812 C CA . VAL A 1 319 ? 58.768 35.618 42.682 1.00 40.81 319 VAL A CA 1
ATOM 1813 C C . VAL A 1 319 ? 59.523 36.936 42.822 1.00 39.89 319 VAL A C 1
ATOM 1814 O O . VAL A 1 319 ? 60.746 36.986 42.688 1.00 38.36 319 VAL A O 1
ATOM 1818 N N . SER A 1 320 ? 58.779 38.003 43.090 1.00 38.73 320 SER A N 1
ATOM 1819 C CA . SER A 1 320 ? 59.352 39.331 43.263 1.00 38.82 320 SER A CA 1
ATOM 1820 C C . SER A 1 320 ? 59.921 39.933 41.982 1.00 38.26 320 SER A C 1
ATOM 1821 O O . SER A 1 320 ? 61.044 40.439 41.966 1.00 39.35 320 SER A O 1
ATOM 1824 N N . ILE A 1 321 ? 59.136 39.863 40.911 1.00 36.94 321 ILE A N 1
ATOM 1825 C CA . ILE A 1 321 ? 59.517 40.442 39.629 1.00 36.46 321 ILE A CA 1
ATOM 1826 C C . ILE A 1 321 ? 58.454 41.467 39.252 1.00 36.54 321 ILE A C 1
ATOM 1827 O O . ILE A 1 321 ? 57.296 41.115 39.013 1.00 35.35 321 ILE A O 1
ATOM 1832 N N . LEU A 1 322 ? 58.856 42.732 39.204 1.00 36.86 322 LEU A N 1
ATOM 1833 C CA . LEU A 1 322 ? 57.947 43.815 38.859 1.00 38.85 322 LEU A CA 1
ATOM 1834 C C . LEU A 1 322 ? 57.974 44.042 37.354 1.00 41.96 322 LEU A C 1
ATOM 1835 O O . LEU A 1 322 ? 59.013 44.388 36.785 1.00 41.71 322 LEU A O 1
ATOM 1840 N N . ALA A 1 323 ? 56.823 43.833 36.722 1.00 46.03 323 ALA A N 1
ATOM 1841 C CA . ALA A 1 323 ? 56.663 43.988 35.281 1.00 49.79 323 ALA A CA 1
ATOM 1842 C C . ALA A 1 323 ? 57.585 43.042 34.524 1.00 51.70 323 ALA A C 1
ATOM 1843 O O . ALA A 1 323 ? 58.297 42.256 35.185 1.00 53.68 323 ALA A O 1
#

Secondary structure (DSSP, 8-state):
-PPEEEEEE--TTS-HHHHHHHHHHHS-EEEEEE-TTTTBTT--TTTTPPPHHHHHHS-EETSS-B-TTS---HHHHHHHHHHHHHHHHHTTPEEEEEES-HHHHHHHH----SEEEEEEEE-SSHHHHHHHHHHHHHHHHHTTHHHHHHHHHT-TT--TTSSGGGSTTHHHHHHHHTTSS-HHHHHHHHHHHHHHHHHHHHHHHHT-SS-EEEETT-S-HHHHHHHHHHHTT---

Solvent-accessible surface area: 11560 Å² total; per-residue (Å²): 163,97,44,43,0,2,0,0,0,0,0,22,27,4,33,31,39,106,10,0,39,36,1,28,105,50,29,80,23,16,6,0,3,0,30,53,18,22,3,6,110,43,0,62,55,8,20,46,21,22,56,208,126,34,32,81,157,12,84,24,102,20,17,55,49,58,37,4,45,78,71,19,51,25,72,66,1,65,58,44,0,54,64,15,0,54,135,1,42,90,151,56,79,8,1,0,0,8,4,9,28,5,100,10,0,67,11,0,61,113,86,59,80,22,39,27,0,14,1,0,5,7,12,134,107,79,120,61,1,53,66,108,1,18,93,34,6,130,79,17,17,131,115,24,0,38,63,24,0,94,67,9,59,85,75,124,84,10,103,22,43,31,53,1,1,166,15,38,1,1,99,30,0,15,22,68,42,74,69,134,29,55,100,73,68,0,14,107,111,0,5,70,28,9,83,78,46,0,116,123,10,29,81,86,3,211,85,20,74,144,30,34,104,6,38,32,120,37,88,87,17,48,73,123,2,54,162,27,8,150,89,36,98,11,166,82

Organism: Pseudomonas aeruginosa (strain ATCC 15692 / DSM 22644 / CIP 104116 / JCM 14847 / LMG 12228 / 1C / PRS 101 / PAO1) (NCBI:txid208964)

Foldseek 3Di:
DFAAAEEEEEAPPLCRVVLVVLQVVVFQAAAEEDEQQQLEDLQDLLLVHDDPVSCVVRPYHNGPNDHQLDHADLLNLLVSLVVSCVVCVVVVHHYYYYYQPVSNVVCNVPCDRHLYQYEYGHAPDVVVVLVSLLVSLVVSVVVCNLVSLVVVLPDPSDDCPGPNCVNQLNSLSSCVVVVNDDPVRSSVRSSVSSSVRNVVSVVSVVPDPNYDYDHSPDPPVNVVSVVSCVVSVHDD

CATH classification: 3.40.50.300 (+1 more: 1.10.287.890)

Nearest PDB structures (foldseek):
  3crr-assembly1_A  TM=1.002E+00  e=5.386E-43  Pseudomonas aeruginosa
  2zm5-assembly1_A  TM=9.308E-01  e=3.761E-28  Escherichia coli K-12
  3exa-assembly1_A  TM=9.234E-01  e=8.509E-18  Halalkalibacterium halodurans
  3d3q-assembly2_B  TM=9.033E-01  e=7.257E-16  Staphylococcus epidermidis ATCC 12228
  3d3q-assembly1_A  TM=9.035E-01  e=8.111E-16  Staphylococcus epidermidis ATCC 12228